Protein 4EHX (pdb70)

Sequence (315 aa):
MLRSSLLPFSYLYEKIINFRNTLYDKGFLKIKKLPVPVISVGNLSVGGSGKTSFVMYLADLLKDKRVCILSSRGYKRKSKGTLIVSEYGNLKVSWEEAGDEPYLMAKLLPHVSVVASEDRYKGGLLALEKLSPEVFILDDGFQHRKLHRDLNILLLKKKDLKDRLLPAGNLREPLKEIRRADALVLTYQEVEPFEFFTGKPTFKMFREFCCLLNSDFEEVPFDILKEREVIAFSGLGDNGQFRKVLKNLGIKVKEFMSFPDHYDYSDFTPEEGEIYLTTPKDLIKLQGYENVFALNFKVKLEREEKLKKLIYRIFY

Radius of gyration: 20.09 Å; Cα contacts (8 Å, |Δi|>4): 619; chains: 1; bounding box: 42×54×62 Å

Secondary structure (DSSP, 8-state):
--GGGGHHHHHHHHHHHHHHHHHHHTT-S--B--SS-EEEEEESBSS--SHHHHHHHHHHHTTTS-EEEEE---S-SS-SEEEEEETTEE-S-HHHH-HHHHHHHHH-TTSEEEEESSHHHHHHHHHHHH--SEEEEET-TT-TTB--SEEEEEEEHHHHT--BTTTSSBSS-GGGGGG-SEEEEE-TTTS------SS-EEEEEEEEEEEE-TTS-EE-GGGGTT--EEEEESSTHHHHHHHHHHHHT--EEEEEE--TT---SS--PPTT--EEE-HHHHTT-TT-TTEEEEEEEEEETTHHHHHHHHHHTT-

Structure (mmCIF, N/CA/C/O backbone):
data_4EHX
#
_entry.id   4EHX
#
_cell.length_a   61.783
_cell.length_b   69.049
_cell.length_c   106.079
_cell.angle_alpha   90.000
_cell.angle_beta   90.000
_cell.angle_gamma   90.000
#
_symmetry.space_group_name_H-M   'P 21 21 21'
#
loop_
_entity.id
_entity.type
_entity.pdbx_description
1 polymer "Tetraacyldisaccharide 4'-kinase"
2 non-polymer '4-(2-HYDROXYETHYL)-1-PIPERAZINE ETHANESULFONIC ACID'
3 non-polymer GLYCEROL
4 non-polymer (4S)-2-METHYL-2,4-PENTANEDIOL
5 water water
#
loop_
_atom_site.group_PDB
_atom_site.id
_atom_site.type_symbol
_atom_site.label_atom_id
_atom_site.label_alt_id
_atom_site.label_comp_id
_atom_site.label_asym_id
_atom_site.label_entity_id
_atom_site.label_seq_id
_atom_site.pdbx_PDB_ins_code
_atom_site.Cartn_x
_atom_site.Cartn_y
_ato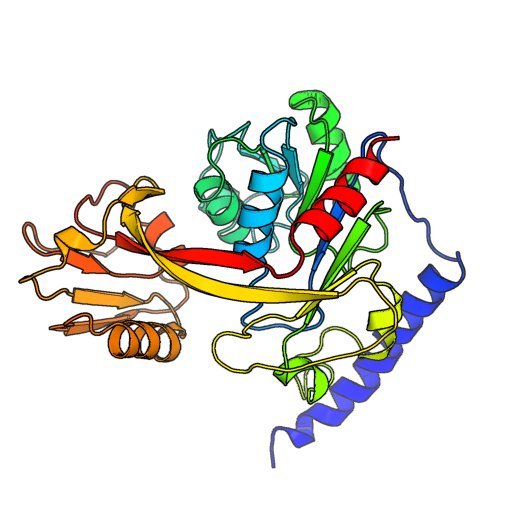m_site.Cartn_z
_atom_site.occupancy
_atom_site.B_iso_or_equiv
_atom_site.auth_seq_id
_atom_site.auth_comp_id
_atom_site.auth_asym_id
_atom_site.auth_atom_id
_atom_site.pdbx_PDB_model_num
ATOM 1 N N . MET A 1 1 ? 5.996 -25.846 -13.644 1.00 108.53 1 MET A N 1
ATOM 2 C CA . MET A 1 1 ? 5.117 -27.007 -13.569 1.00 107.55 1 MET A CA 1
ATOM 3 C C . MET A 1 1 ? 3.654 -26.586 -13.452 1.00 104.31 1 MET A C 1
ATOM 4 O O . MET A 1 1 ? 2.756 -27.428 -13.412 1.00 109.01 1 MET A O 1
ATOM 9 N N . LEU A 1 2 ? 3.424 -25.278 -13.386 1.00 97.62 2 LEU A N 1
ATOM 10 C CA . LEU A 1 2 ? 2.076 -24.727 -13.488 1.00 98.73 2 LEU A CA 1
ATOM 11 C C . LEU A 1 2 ? 2.095 -23.305 -14.041 1.00 96.86 2 LEU A C 1
ATOM 12 O O . LEU A 1 2 ? 1.380 -23.003 -14.991 1.00 96.47 2 LEU A O 1
ATOM 17 N N . ARG A 1 3 ? 2.909 -22.432 -13.450 1.00 92.87 3 ARG A N 1
ATOM 18 C CA . ARG A 1 3 ? 2.968 -21.042 -13.903 1.00 90.45 3 ARG A CA 1
ATOM 19 C C . ARG A 1 3 ? 3.458 -20.943 -15.348 1.00 78.74 3 ARG A C 1
ATOM 20 O O . ARG A 1 3 ? 3.079 -20.027 -16.082 1.00 75.85 3 ARG A O 1
ATOM 28 N N . SER A 1 4 ? 4.302 -21.889 -15.748 1.00 68.52 4 SER A N 1
ATOM 29 C CA . SER A 1 4 ? 4.772 -21.943 -17.123 1.00 60.10 4 SER A CA 1
ATOM 30 C C . SER A 1 4 ? 3.639 -22.394 -18.045 1.00 55.21 4 SER A C 1
ATOM 31 O O . SER A 1 4 ? 3.647 -22.106 -19.248 1.00 43.70 4 SER A O 1
ATOM 34 N N . SER A 1 5 ? 2.651 -23.088 -17.485 1.00 38.20 5 SER A N 1
ATOM 35 C CA . SER A 1 5 ? 1.506 -23.501 -18.301 1.00 55.04 5 SER A CA 1
ATOM 36 C C . SER A 1 5 ? 0.661 -22.287 -18.702 1.00 47.16 5 SER A C 1
ATOM 37 O O . SER A 1 5 ? -0.231 -22.395 -19.541 1.00 51.37 5 SER A O 1
ATOM 40 N N . LEU A 1 6 ? 0.967 -21.131 -18.114 1.00 41.70 6 LEU A N 1
ATOM 41 C CA . LEU A 1 6 ? 0.255 -19.892 -18.426 1.00 47.72 6 LEU A CA 1
ATOM 42 C C . LEU A 1 6 ? 0.907 -19.049 -19.526 1.00 46.84 6 LEU A C 1
ATOM 43 O O . LEU A 1 6 ? 0.282 -18.147 -20.075 1.00 37.30 6 LEU A O 1
ATOM 48 N N . LEU A 1 7 ? 2.163 -19.337 -19.839 1.00 40.47 7 LEU A N 1
ATOM 49 C CA . LEU A 1 7 ? 2.904 -18.541 -20.812 1.00 35.11 7 LEU A CA 1
ATOM 50 C C . LEU A 1 7 ? 2.250 -18.436 -22.205 1.00 31.10 7 LEU A C 1
ATOM 51 O O . LEU A 1 7 ? 2.365 -17.393 -22.856 1.00 34.59 7 LEU A O 1
ATOM 56 N N . PRO A 1 8 ? 1.593 -19.515 -22.679 1.00 37.19 8 PRO A N 1
ATOM 57 C CA . PRO A 1 8 ? 0.923 -19.422 -23.983 1.00 39.01 8 PRO A CA 1
ATOM 58 C C . PRO A 1 8 ? -0.118 -18.316 -24.000 1.00 31.23 8 PRO A C 1
ATOM 59 O O . PRO A 1 8 ? -0.272 -17.620 -25.009 1.00 33.05 8 PRO A O 1
ATOM 63 N N . PHE A 1 9 ? -0.828 -18.156 -22.888 1.00 34.71 9 PHE A N 1
ATOM 64 C CA . PHE A 1 9 ? -1.818 -17.102 -22.776 1.00 34.45 9 PHE A CA 1
ATOM 65 C C . PHE A 1 9 ? -1.141 -15.736 -22.766 1.00 36.37 9 PHE A C 1
ATOM 66 O O . PHE A 1 9 ? -1.654 -14.794 -23.348 1.00 34.84 9 PHE A O 1
ATOM 74 N N . SER A 1 10 ? 0.020 -15.645 -22.118 1.00 33.61 10 SER A N 1
ATOM 75 C CA . SER A 1 10 ? 0.790 -14.401 -22.101 1.00 30.50 10 SER A CA 1
ATOM 76 C C . SER A 1 10 ? 1.230 -13.958 -23.494 1.00 25.43 10 SER A C 1
ATOM 77 O O . SER A 1 10 ? 1.142 -12.784 -23.825 1.00 27.34 10 SER A O 1
ATOM 80 N N . TYR A 1 11 ? 1.738 -14.889 -24.297 1.00 32.05 11 TYR A N 1
ATOM 81 C CA . TYR A 1 11 ? 2.167 -14.537 -25.652 1.00 30.12 11 TYR A CA 1
ATOM 82 C C . TYR A 1 11 ? 0.972 -14.083 -26.481 1.00 31.19 11 TYR A C 1
ATOM 83 O O . TYR A 1 11 ? 1.063 -13.126 -27.250 1.00 29.29 11 TYR A O 1
ATOM 92 N N . LEU A 1 12 ? -0.155 -14.769 -26.329 1.00 34.62 12 LEU A N 1
ATOM 93 C CA . LEU A 1 12 ? -1.359 -14.377 -27.059 1.00 34.49 12 LEU A CA 1
ATOM 94 C C . LEU A 1 12 ? -1.808 -12.982 -26.626 1.00 36.65 12 LEU A C 1
ATOM 95 O O . LEU A 1 12 ? -2.038 -12.102 -27.458 1.00 35.18 12 LEU A O 1
ATOM 100 N N . TYR A 1 13 ? -1.919 -12.796 -25.313 1.00 28.84 13 TYR A N 1
ATOM 101 C CA . TYR A 1 13 ? -2.304 -11.524 -24.727 1.00 28.78 13 TYR A CA 1
ATOM 102 C C . TYR A 1 13 ? -1.398 -10.387 -25.198 1.00 28.95 13 TYR A C 1
ATOM 103 O O . TYR A 1 13 ? -1.866 -9.267 -25.434 1.00 29.08 13 TYR A O 1
ATOM 112 N N . GLU A 1 14 ? -0.105 -10.663 -25.345 1.00 30.41 14 GLU A N 1
ATOM 113 C CA . GLU A 1 14 ? 0.803 -9.611 -25.787 1.00 28.83 14 GLU A CA 1
ATOM 114 C C . GLU A 1 14 ? 0.450 -9.136 -27.199 1.00 32.86 14 GLU A C 1
ATOM 115 O O . GLU A 1 14 ? 0.455 -7.940 -27.474 1.00 29.22 14 GLU A O 1
ATOM 121 N N . LYS A 1 15 ? 0.121 -10.074 -28.083 1.00 30.48 15 LYS A N 1
ATOM 122 C CA . LYS A 1 15 ? -0.284 -9.712 -29.441 1.00 28.81 15 LYS A CA 1
ATOM 123 C C . LYS A 1 15 ? -1.485 -8.780 -29.429 1.00 28.48 15 LYS A C 1
ATOM 124 O O . LYS A 1 15 ? -1.510 -7.786 -30.156 1.00 28.86 15 LYS A O 1
ATOM 130 N N . ILE A 1 16 ? -2.485 -9.122 -28.618 1.00 26.58 16 ILE A N 1
ATOM 131 C CA . ILE A 1 16 ? -3.714 -8.327 -28.520 1.00 27.13 16 ILE A CA 1
ATOM 132 C C . ILE A 1 16 ? -3.446 -6.911 -27.996 1.00 26.40 16 ILE A C 1
ATOM 133 O O . ILE A 1 16 ? -3.907 -5.921 -28.576 1.00 26.91 16 ILE A O 1
ATOM 138 N N . ILE A 1 17 ? -2.699 -6.824 -26.898 1.00 24.69 17 ILE A N 1
ATOM 139 C CA . ILE A 1 17 ? -2.349 -5.537 -26.295 1.00 25.79 17 ILE A CA 1
ATOM 140 C C . ILE A 1 17 ? -1.506 -4.676 -27.232 1.00 26.83 17 ILE A C 1
ATOM 141 O O . ILE A 1 17 ? -1.778 -3.481 -27.398 1.00 24.56 17 ILE A O 1
ATOM 146 N N . ASN A 1 18 ? -0.483 -5.283 -27.832 1.00 23.96 18 ASN A N 1
ATOM 147 C CA . ASN A 1 18 ? 0.380 -4.575 -28.783 1.00 25.45 18 ASN A CA 1
ATOM 148 C C . ASN A 1 18 ? -0.398 -4.057 -29.985 1.00 26.67 18 ASN A C 1
ATOM 149 O O . ASN A 1 18 ? -0.131 -2.967 -30.480 1.00 25.49 18 ASN A O 1
ATOM 154 N N . PHE A 1 19 ? -1.348 -4.846 -30.470 1.00 24.24 19 PHE A N 1
ATOM 155 C CA . PHE A 1 19 ? -2.153 -4.408 -31.611 1.00 25.56 19 PHE A CA 1
ATOM 156 C C . PHE A 1 19 ? -2.995 -3.190 -31.243 1.00 21.36 19 PHE A C 1
ATOM 157 O O . PHE A 1 19 ? -3.035 -2.204 -31.986 1.00 22.54 19 PHE A O 1
ATOM 165 N N . ARG A 1 20 ? -3.644 -3.239 -30.085 1.00 19.54 20 ARG A N 1
ATOM 166 C CA . ARG A 1 20 ? -4.462 -2.106 -29.649 1.00 22.71 20 ARG A CA 1
ATOM 167 C C . ARG A 1 20 ? -3.587 -0.874 -29.459 1.00 24.09 20 ARG A C 1
ATOM 168 O O . ARG A 1 20 ? -3.944 0.240 -29.867 1.00 21.47 20 ARG A O 1
ATOM 176 N N . ASN A 1 21 ? -2.425 -1.059 -28.841 1.00 21.43 21 ASN A N 1
ATOM 177 C CA . ASN A 1 21 ? -1.578 0.105 -28.602 1.00 21.92 21 ASN A CA 1
ATOM 178 C C . ASN A 1 21 ? -1.007 0.691 -29.895 1.00 22.91 21 ASN A C 1
ATOM 179 O O . ASN A 1 21 ? -0.838 1.899 -30.006 1.00 23.40 21 ASN A O 1
ATOM 184 N N . THR A 1 22 ? -0.728 -0.168 -30.870 1.00 23.02 22 THR A N 1
ATOM 185 C CA . THR A 1 22 ? -0.289 0.319 -32.182 1.00 23.20 22 THR A CA 1
ATOM 186 C C . THR A 1 22 ? -1.360 1.199 -32.820 1.00 23.54 22 THR A C 1
ATOM 187 O O . THR A 1 22 ? -1.058 2.252 -33.407 1.00 24.64 22 THR A O 1
ATOM 191 N N . LEU A 1 23 ? -2.618 0.791 -32.693 1.00 24.28 23 LEU A N 1
ATOM 192 C CA . LEU A 1 23 ? -3.705 1.595 -33.254 1.00 22.15 23 LEU A CA 1
ATOM 193 C C . LEU A 1 23 ? -3.749 2.997 -32.645 1.00 24.67 23 LEU A C 1
ATOM 194 O O . LEU A 1 23 ? -3.871 3.991 -33.372 1.00 23.44 23 LEU A O 1
ATOM 199 N N . TYR A 1 24 ? -3.633 3.092 -31.322 1.00 23.63 24 TYR A N 1
ATOM 200 C CA . TYR A 1 24 ? -3.598 4.410 -30.692 1.00 22.96 24 TYR A CA 1
ATOM 201 C C . TYR A 1 24 ? -2.331 5.177 -31.058 1.00 20.71 24 TYR A C 1
ATOM 202 O O . TYR A 1 24 ? -2.399 6.368 -31.336 1.00 28.05 24 TYR A O 1
ATOM 211 N N . ASP A 1 25 ? -1.188 4.488 -31.037 1.00 25.17 25 ASP A N 1
ATOM 212 C CA . ASP A 1 25 ? 0.104 5.097 -31.366 1.00 31.19 25 ASP A CA 1
ATOM 213 C C . ASP A 1 25 ? 0.049 5.816 -32.715 1.00 31.97 25 ASP A C 1
ATOM 214 O O . ASP A 1 25 ? 0.590 6.907 -32.869 1.00 33.17 25 ASP A O 1
ATOM 219 N N . LYS A 1 26 ? -0.611 5.191 -33.683 1.00 29.65 26 LYS A N 1
ATOM 220 C CA . LYS A 1 26 ? -0.584 5.651 -35.066 1.00 28.58 26 LYS A CA 1
ATOM 221 C C . LYS A 1 26 ? -1.830 6.410 -35.507 1.00 35.99 26 LYS A C 1
ATOM 222 O O . LYS A 1 26 ? -1.998 6.689 -36.695 1.00 36.92 26 LYS A O 1
ATOM 228 N N . GLY A 1 27 ? -2.711 6.728 -34.564 1.00 29.43 27 GLY A N 1
ATOM 229 C CA . GLY A 1 27 ? -3.836 7.591 -34.865 1.00 30.11 27 GLY A CA 1
ATOM 230 C C . GLY A 1 27 ? -5.019 6.897 -35.509 1.00 28.61 27 GLY A C 1
ATOM 231 O O . GLY A 1 27 ? -5.872 7.545 -36.113 1.00 31.72 27 GLY A O 1
ATOM 232 N N . PHE A 1 28 ? -5.092 5.580 -35.364 1.00 23.78 28 PHE A N 1
ATOM 233 C CA . PHE A 1 28 ? -6.186 4.816 -35.966 1.00 24.73 28 PHE A CA 1
ATOM 234 C C . PHE A 1 28 ? -7.449 4.786 -35.109 1.00 30.16 28 PHE A C 1
ATOM 235 O O . PHE A 1 28 ? -8.531 4.429 -35.589 1.00 26.65 28 PHE A O 1
ATOM 243 N N . LEU A 1 29 ? -7.303 5.160 -33.841 1.00 23.30 29 LEU A N 1
ATOM 244 C CA . LEU A 1 29 ? -8.437 5.240 -32.927 1.00 24.75 29 LEU A CA 1
ATOM 245 C C . LEU A 1 29 ? -8.514 6.628 -32.315 1.00 29.90 29 LEU A C 1
ATOM 246 O O . LEU A 1 29 ? -7.495 7.261 -32.049 1.00 27.53 29 LEU A O 1
ATOM 251 N N . LYS A 1 30 ? -9.733 7.090 -32.081 1.00 26.93 30 LYS A N 1
ATOM 252 C CA . LYS A 1 30 ? -9.955 8.449 -31.631 1.00 25.06 30 LYS A CA 1
ATOM 253 C C . LYS A 1 30 ? -9.555 8.631 -30.168 1.00 21.84 30 LYS A C 1
ATOM 254 O O . LYS A 1 30 ? -9.862 7.789 -29.314 1.00 24.01 30 LYS A O 1
ATOM 260 N N . ILE A 1 31 ? -8.817 9.709 -29.921 1.00 24.72 31 ILE A N 1
ATOM 261 C CA . ILE A 1 31 ? -8.505 10.151 -28.572 1.00 23.43 31 ILE A CA 1
ATOM 262 C C . ILE A 1 31 ? -9.334 11.406 -28.299 1.00 24.78 31 ILE A C 1
ATOM 263 O O . ILE A 1 31 ? -9.159 12.429 -28.963 1.00 28.82 31 ILE A O 1
ATOM 268 N N . LYS A 1 32 ? -10.256 11.307 -27.346 1.00 23.08 32 LYS A N 1
ATOM 269 C CA . LYS A 1 32 ? -11.182 12.409 -27.049 1.00 25.69 32 LYS A CA 1
ATOM 270 C C . LYS A 1 32 ? -10.571 13.412 -26.081 1.00 25.06 32 LYS A C 1
ATOM 271 O O . LYS A 1 32 ? -9.732 13.058 -25.273 1.00 22.04 32 LYS A O 1
ATOM 277 N N . LYS A 1 33 ? -11.013 14.663 -26.146 1.00 23.27 33 LYS A N 1
ATOM 278 C CA . LYS A 1 33 ? -10.381 15.716 -25.363 1.00 27.81 33 LYS A CA 1
ATOM 279 C C . LYS A 1 33 ? -11.391 16.485 -24.536 1.00 26.35 33 LYS A C 1
ATOM 280 O O . LYS A 1 33 ? -12.263 17.151 -25.086 1.00 25.62 33 LYS A O 1
ATOM 286 N N . LEU A 1 34 ? -11.289 16.390 -23.215 1.00 23.55 34 LEU A N 1
ATOM 287 C CA . LEU A 1 34 ? -12.104 17.239 -22.336 1.00 21.43 34 LEU A CA 1
ATOM 288 C C . LEU A 1 34 ? -11.567 18.673 -22.321 1.00 23.82 34 LEU A C 1
ATOM 289 O O . LEU A 1 34 ? -10.370 18.893 -22.530 1.00 25.66 34 LEU A O 1
ATOM 294 N N . PRO A 1 35 ? -12.461 19.658 -22.095 1.00 26.94 35 PRO A N 1
ATOM 295 C CA . PRO A 1 35 ? -12.093 21.080 -22.151 1.00 30.22 35 PRO A CA 1
ATOM 296 C C 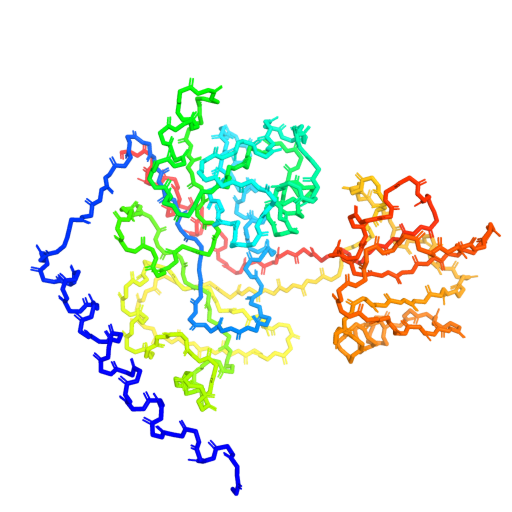. PRO A 1 35 ? -11.446 21.615 -20.876 1.00 37.04 35 PRO A C 1
ATOM 297 O O . PRO A 1 35 ? -11.246 22.823 -20.787 1.00 34.73 35 PRO A O 1
ATOM 301 N N . VAL A 1 36 ? -11.140 20.760 -19.902 1.00 22.21 36 VAL A N 1
ATOM 302 C CA . VAL A 1 36 ? -10.306 21.188 -18.781 1.00 21.03 36 VAL A CA 1
ATOM 303 C C . VAL A 1 36 ? -9.138 20.211 -18.676 1.00 24.76 36 VAL A C 1
ATOM 304 O O . VAL A 1 36 ? -9.182 19.153 -19.275 1.00 22.92 36 VAL A O 1
ATOM 308 N N . PRO A 1 37 ? -8.102 20.562 -17.906 1.00 21.91 37 PRO A N 1
ATOM 309 C CA . PRO A 1 37 ? -6.941 19.678 -17.742 1.00 20.58 37 PRO A CA 1
ATOM 310 C C . PRO A 1 37 ? -7.273 18.312 -17.118 1.00 16.51 37 PRO A C 1
ATOM 311 O O . PRO A 1 37 ? -8.161 18.187 -16.255 1.00 19.03 37 PRO A O 1
ATOM 315 N N . VAL A 1 38 ? -6.577 17.293 -17.625 1.00 19.43 38 VAL A N 1
ATOM 316 C CA . VAL A 1 38 ? -6.725 15.920 -17.187 1.00 19.57 38 VAL A CA 1
ATOM 317 C C . VAL A 1 38 ? -5.347 15.372 -16.830 1.00 20.32 38 VAL A C 1
ATOM 318 O O . VAL A 1 38 ? -4.414 15.387 -17.644 1.00 21.61 38 VAL A O 1
ATOM 322 N N . ILE A 1 39 ? -5.222 14.907 -15.596 1.00 15.65 39 ILE A N 1
ATOM 323 C CA . ILE A 1 39 ? -4.012 14.254 -15.146 1.00 18.77 39 ILE A CA 1
ATOM 324 C C . ILE A 1 39 ? -4.369 12.793 -14.937 1.00 20.79 39 ILE A C 1
ATOM 325 O O . ILE A 1 39 ? -5.345 12.493 -14.272 1.00 22.73 39 ILE A O 1
ATOM 330 N N . SER A 1 40 ? -3.589 11.877 -15.499 1.00 16.86 40 SER A N 1
ATOM 331 C CA . SER A 1 40 ? -3.856 10.469 -15.271 1.00 14.15 40 SER A CA 1
ATOM 332 C C . SER A 1 40 ? -2.855 9.906 -14.277 1.00 19.57 40 SER A C 1
ATOM 333 O O . SER A 1 40 ? -1.667 10.210 -14.337 1.00 19.73 40 SER A O 1
ATOM 336 N N . VAL A 1 41 ? -3.354 9.092 -13.353 1.00 21.44 41 VAL A N 1
ATOM 337 C CA . VAL A 1 41 ? -2.510 8.302 -12.475 1.00 18.02 41 VAL A CA 1
ATOM 338 C C . VAL A 1 41 ? -2.742 6.852 -12.832 1.00 22.51 41 VAL A C 1
ATOM 339 O O . VAL A 1 41 ? -3.888 6.390 -12.929 1.00 20.47 41 VAL A O 1
ATOM 343 N N . GLY A 1 42 ? -1.662 6.113 -13.053 1.00 18.69 42 GLY A N 1
ATOM 344 C CA . GLY A 1 42 ? -1.823 4.733 -13.435 1.00 20.43 42 GLY A CA 1
ATOM 345 C C . GLY A 1 42 ? -0.598 3.886 -13.165 1.00 24.58 42 GLY A C 1
ATOM 346 O O . GLY A 1 42 ? 0.431 4.362 -12.670 1.00 20.59 42 GLY A O 1
ATOM 347 N N . ASN A 1 43 ? -0.713 2.614 -13.490 1.00 22.85 43 ASN A N 1
ATOM 348 C CA . ASN A 1 43 ? 0.438 1.731 -13.397 1.00 27.11 43 ASN A CA 1
ATOM 349 C C . ASN A 1 43 ? 0.339 0.599 -14.417 1.00 28.29 43 ASN A C 1
ATOM 350 O O . ASN A 1 43 ? -0.617 0.530 -15.209 1.00 24.09 43 ASN A O 1
ATOM 355 N N . LEU A 1 44 ? 1.340 -0.265 -14.424 1.00 28.73 44 LEU A N 1
ATOM 356 C CA . LEU A 1 44 ? 1.433 -1.288 -15.455 1.00 33.01 44 LEU A CA 1
ATOM 357 C C . LEU A 1 44 ? 0.936 -2.636 -14.966 1.00 32.19 44 LEU A C 1
ATOM 358 O O . LEU A 1 44 ? 0.662 -3.518 -15.765 1.00 36.94 44 LEU A O 1
ATOM 363 N N . SER A 1 45 ? 0.828 -2.809 -13.652 1.00 29.84 45 SER A N 1
ATOM 364 C CA . SER A 1 45 ? 0.576 -4.139 -13.113 1.00 30.27 45 SER A CA 1
ATOM 365 C C . SER A 1 45 ? -0.658 -4.229 -12.230 1.00 43.53 45 SER A C 1
ATOM 366 O O . SER A 1 45 ? -1.122 -3.234 -11.667 1.00 42.83 45 SER A O 1
ATOM 369 N N . VAL A 1 46 ? -1.187 -5.440 -12.119 1.00 45.43 46 VAL A N 1
ATOM 370 C CA . VAL A 1 46 ? -2.145 -5.745 -11.071 1.00 52.40 46 VAL A CA 1
ATOM 371 C C . VAL A 1 46 ? -1.359 -5.941 -9.772 1.00 49.48 46 VAL A C 1
ATOM 372 O O . VAL A 1 46 ? -0.167 -6.249 -9.807 1.00 45.20 46 VAL A O 1
ATOM 376 N N . GLY A 1 47 ? -2.013 -5.745 -8.630 1.00 49.62 47 GLY A N 1
ATOM 377 C CA . GLY A 1 47 ? -1.350 -5.882 -7.343 1.00 52.46 47 GLY A CA 1
ATOM 378 C C . GLY A 1 47 ? -1.128 -4.536 -6.676 1.00 56.30 47 GLY A C 1
ATOM 379 O O . GLY A 1 47 ? -1.421 -3.499 -7.269 1.00 53.91 47 GLY A O 1
ATOM 380 N N . GLY A 1 48 ? -0.613 -4.550 -5.446 1.00 53.71 48 GLY A N 1
ATOM 381 C CA . GLY A 1 48 ? -0.384 -3.326 -4.691 1.00 46.87 48 GLY A CA 1
ATOM 382 C C . GLY A 1 48 ? 0.393 -2.316 -5.514 1.00 49.33 48 GLY A C 1
ATOM 383 O O . GLY A 1 48 ? 1.420 -2.656 -6.100 1.00 41.50 48 GLY A O 1
ATOM 384 N N . SER A 1 49 ? -0.089 -1.074 -5.548 1.00 45.14 49 SER A N 1
ATOM 385 C CA . SER A 1 49 ? 0.389 -0.079 -6.507 1.00 43.86 49 SER A CA 1
ATOM 386 C C . SER A 1 49 ? 0.854 1.235 -5.893 1.00 46.19 49 SER A C 1
ATOM 387 O O . SER A 1 49 ? 1.736 1.906 -6.435 1.00 49.45 49 SER A O 1
ATOM 390 N N . GLY A 1 50 ? 0.249 1.618 -4.776 1.00 39.49 50 GLY A N 1
ATOM 391 C CA . GLY A 1 50 ? 0.485 2.938 -4.217 1.00 34.70 50 GLY A CA 1
ATOM 392 C C . GLY A 1 50 ? -0.325 3.963 -4.980 1.00 33.09 50 GLY A C 1
ATOM 393 O O . GLY A 1 50 ? -0.261 5.162 -4.703 1.00 25.13 50 GLY A O 1
ATOM 394 N N . LYS A 1 51 ? -1.112 3.496 -5.945 1.00 24.43 51 LYS A N 1
ATOM 395 C CA . LYS A 1 51 ? -1.897 4.417 -6.758 1.00 28.63 51 LYS A CA 1
ATOM 396 C C . LYS A 1 51 ? -2.897 5.209 -5.914 1.00 19.64 51 LYS A C 1
ATOM 397 O O . LYS A 1 51 ? -3.071 6.406 -6.116 1.00 22.01 51 LYS A O 1
ATOM 403 N N . THR A 1 52 ? -3.566 4.534 -4.986 1.00 20.21 52 THR A N 1
ATOM 404 C CA . THR A 1 52 ? -4.544 5.206 -4.129 1.00 26.10 52 THR A CA 1
ATOM 405 C C . THR A 1 52 ? -3.864 6.304 -3.310 1.00 28.64 52 THR A C 1
ATOM 406 O O . THR A 1 52 ? -4.331 7.449 -3.283 1.00 23.26 52 THR A O 1
ATOM 410 N N . SER A 1 53 ? -2.760 5.962 -2.649 1.00 21.49 53 SER A N 1
ATOM 411 C CA . SER A 1 53 ? -2.000 6.966 -1.898 1.00 23.90 53 SER A CA 1
ATOM 412 C C . SER A 1 53 ? -1.560 8.129 -2.775 1.00 19.45 53 SER A C 1
ATOM 413 O O . SER A 1 53 ? -1.608 9.295 -2.358 1.00 19.73 53 SER A O 1
ATOM 416 N N . PHE A 1 54 ? -1.111 7.834 -3.991 1.00 18.61 54 PHE A N 1
ATOM 417 C CA . PHE A 1 54 ? -0.648 8.903 -4.849 1.00 17.58 54 PHE A CA 1
ATOM 418 C C . PHE A 1 54 ? -1.790 9.812 -5.287 1.00 19.26 54 PHE A C 1
ATOM 419 O O . PHE A 1 54 ? -1.618 11.024 -5.388 1.00 21.78 54 PHE A O 1
ATOM 427 N N . VAL A 1 55 ? -2.956 9.236 -5.571 1.00 25.04 55 VAL A N 1
ATOM 428 C CA . VAL A 1 55 ? -4.109 10.066 -5.928 1.00 21.02 55 VAL A CA 1
ATOM 429 C C . VAL A 1 55 ? -4.438 11.053 -4.803 1.00 21.80 55 VAL A C 1
ATOM 430 O O . VAL A 1 55 ? -4.667 12.241 -5.052 1.00 22.21 55 VAL A O 1
ATOM 434 N N . MET A 1 56 ? -4.450 10.569 -3.563 1.00 18.50 56 MET A N 1
ATOM 435 C CA . MET A 1 56 ? -4.715 11.440 -2.409 1.00 19.28 56 MET A CA 1
ATOM 436 C C . MET A 1 56 ? -3.680 12.554 -2.336 1.00 24.52 56 MET A C 1
ATOM 437 O O . MET A 1 56 ? -4.001 13.720 -2.107 1.00 23.06 56 MET A O 1
ATOM 442 N N . TYR A 1 57 ? -2.423 12.171 -2.513 1.00 20.57 57 TYR A N 1
ATOM 443 C CA . TYR A 1 57 ? -1.310 13.107 -2.485 1.00 21.03 57 TYR A CA 1
ATOM 444 C C . TYR A 1 57 ? -1.444 14.176 -3.572 1.00 21.51 57 TYR A C 1
ATOM 445 O O . TYR A 1 57 ? -1.283 15.374 -3.319 1.00 19.96 57 TYR A O 1
ATOM 454 N N . LEU A 1 58 ? -1.752 13.732 -4.785 1.00 18.23 58 LEU A N 1
ATOM 455 C CA . LEU A 1 58 ? -1.930 14.632 -5.918 1.00 18.28 58 LEU A CA 1
ATOM 456 C C . LEU A 1 58 ? -3.121 15.569 -5.715 1.00 18.33 58 LEU A C 1
ATOM 457 O O . LEU A 1 58 ? -3.041 16.767 -5.996 1.00 18.28 58 LEU A O 1
ATOM 462 N N . ALA A 1 59 ? -4.229 15.035 -5.211 1.00 19.58 59 ALA A N 1
ATOM 463 C CA . ALA A 1 59 ? -5.401 15.876 -4.992 1.00 26.16 59 ALA A CA 1
ATOM 464 C C . ALA A 1 59 ? -5.067 16.977 -3.984 1.00 28.26 59 ALA A C 1
ATOM 465 O O . ALA A 1 59 ? -5.522 18.119 -4.119 1.00 25.76 59 ALA A O 1
ATOM 467 N N . ASP A 1 60 ? -4.242 16.645 -2.993 1.00 24.98 60 ASP A N 1
ATOM 468 C CA . ASP A 1 60 ? -3.794 17.633 -2.019 1.00 25.82 60 ASP A CA 1
ATOM 469 C C . ASP A 1 60 ? -2.915 18.726 -2.640 1.00 29.35 60 ASP A C 1
ATOM 470 O O . ASP A 1 60 ? -2.982 19.889 -2.238 1.00 26.65 60 ASP A O 1
ATOM 475 N N . LEU A 1 61 ? -2.096 18.362 -3.620 1.00 23.40 61 LEU A N 1
ATOM 476 C CA . LEU A 1 61 ? -1.286 19.363 -4.309 1.00 21.87 61 LEU A CA 1
ATOM 477 C C . LEU A 1 61 ? -2.206 20.358 -5.017 1.00 28.23 61 LEU A C 1
ATOM 478 O O . LEU A 1 61 ? -1.873 21.538 -5.161 1.00 29.93 61 LEU A O 1
ATOM 483 N N . LEU A 1 62 ? -3.369 19.873 -5.438 1.00 23.51 62 LEU A N 1
ATOM 484 C CA . LEU A 1 62 ? -4.361 20.683 -6.158 1.00 21.18 62 LEU A CA 1
ATOM 485 C C . LEU A 1 62 ? -5.484 21.205 -5.263 1.00 24.37 62 LEU A C 1
ATOM 486 O O . LEU A 1 62 ? -6.603 21.437 -5.729 1.00 24.28 62 LEU A O 1
ATOM 491 N N . LYS A 1 63 ? -5.194 21.398 -3.980 1.00 26.19 63 LYS A N 1
ATOM 492 C CA . LYS A 1 63 ? -6.234 21.801 -3.029 1.00 26.97 63 LYS A CA 1
ATOM 493 C C . LYS A 1 63 ? -6.862 23.164 -3.342 1.00 32.53 63 LYS A C 1
ATOM 494 O O . LYS A 1 63 ? -7.944 23.493 -2.851 1.00 30.34 63 LYS A O 1
ATOM 500 N N . ASP A 1 64 ? -6.181 23.953 -4.158 1.00 31.40 64 ASP A N 1
ATOM 501 C CA . ASP A 1 64 ? -6.684 25.267 -4.540 1.00 35.74 64 ASP A CA 1
ATOM 502 C C . ASP A 1 64 ? -7.613 25.206 -5.760 1.00 34.03 64 ASP A C 1
ATOM 503 O O . ASP A 1 64 ? -8.145 26.228 -6.183 1.00 34.11 64 ASP A O 1
ATOM 508 N N . LYS A 1 65 ? -7.798 24.011 -6.322 1.00 24.96 65 LYS A N 1
ATOM 509 C CA . LYS A 1 65 ? -8.638 23.824 -7.506 1.00 27.04 65 LYS A CA 1
ATOM 510 C C . LYS A 1 65 ? -9.857 22.958 -7.189 1.00 25.44 65 LYS A C 1
ATOM 511 O O . LYS A 1 65 ? -9.845 22.171 -6.235 1.00 24.51 65 LYS A O 1
ATOM 517 N N . ARG A 1 66 ? -10.896 23.088 -8.008 1.00 24.92 66 ARG A N 1
ATOM 518 C CA . ARG A 1 66 ? -12.049 22.204 -7.922 1.00 22.92 66 ARG A CA 1
ATOM 519 C C . ARG A 1 66 ? -11.697 20.905 -8.640 1.00 25.03 66 ARG A C 1
ATOM 520 O O . ARG A 1 66 ? -11.597 20.881 -9.866 1.00 20.83 66 ARG A O 1
ATOM 528 N N . VAL A 1 67 ? -11.495 19.834 -7.871 1.00 19.82 67 VAL A N 1
ATOM 529 C CA . VAL A 1 67 ? -10.978 18.567 -8.414 1.00 19.98 67 VAL A CA 1
ATOM 530 C C . VAL A 1 67 ? -12.073 17.512 -8.518 1.00 21.13 67 VAL A C 1
ATOM 531 O O . VAL A 1 67 ? -12.921 17.376 -7.624 1.00 20.25 67 VAL A O 1
ATOM 535 N N . CYS A 1 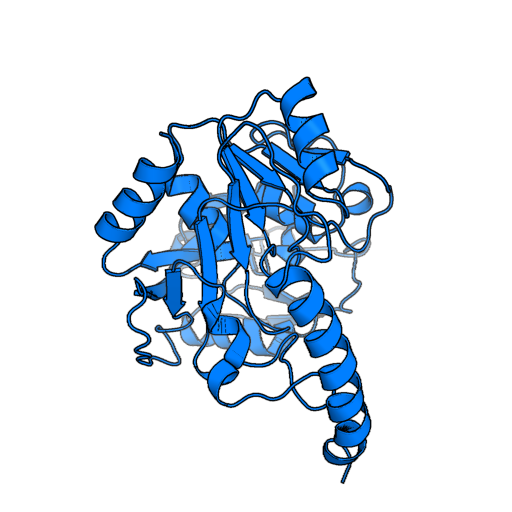68 ? -12.054 16.750 -9.603 1.00 19.89 68 CYS A N 1
ATOM 536 C CA . CYS A 1 68 ? -12.946 15.611 -9.727 1.00 18.40 68 CYS A CA 1
ATOM 537 C C . CYS A 1 68 ? -12.148 14.396 -10.142 1.00 18.95 68 CYS A C 1
ATOM 538 O O . CYS A 1 68 ? -11.399 14.444 -11.117 1.00 19.55 68 CYS A O 1
ATOM 541 N N . ILE A 1 69 ? -12.323 13.299 -9.413 1.00 18.92 69 ILE A N 1
ATOM 542 C CA . ILE A 1 69 ? -11.711 12.027 -9.795 1.00 18.80 69 ILE A CA 1
ATOM 543 C C . ILE A 1 69 ? -12.627 11.302 -10.776 1.00 18.31 69 ILE A C 1
ATOM 544 O O . ILE A 1 69 ? -13.825 11.222 -10.548 1.00 19.71 69 ILE A O 1
ATOM 549 N N . LEU A 1 70 ? -12.064 10.780 -11.865 1.00 18.58 70 LEU A N 1
ATOM 550 C CA . LEU A 1 70 ? -12.824 9.939 -12.778 1.00 16.93 70 LEU A CA 1
ATOM 551 C C . LEU A 1 70 ? -12.339 8.527 -12.558 1.00 20.43 70 LEU A C 1
ATOM 552 O O . LEU A 1 70 ? -11.202 8.189 -12.918 1.00 19.19 70 LEU A O 1
ATOM 557 N N . SER A 1 71 ? -13.198 7.725 -11.938 1.00 19.41 71 SER A N 1
ATOM 558 C CA A SER A 1 71 ? -12.880 6.348 -11.585 0.50 23.35 71 SER A CA 1
ATOM 559 C CA B SER A 1 71 ? -12.877 6.330 -11.612 0.50 23.12 71 SER A CA 1
ATOM 560 C C . SER A 1 71 ? -13.662 5.372 -12.478 1.00 25.47 71 SER A C 1
ATOM 561 O O . SER A 1 71 ? -14.749 5.697 -12.954 1.00 26.09 71 SER A O 1
ATOM 566 N N . ARG A 1 72 ? -13.114 4.176 -12.684 1.00 27.51 72 ARG A N 1
ATOM 567 C CA . ARG A 1 72 ? -13.765 3.160 -13.516 1.00 24.85 72 ARG A CA 1
ATOM 568 C C . ARG A 1 72 ? -15.029 2.621 -12.899 1.00 31.68 72 ARG A C 1
ATOM 569 O O . ARG A 1 72 ? -16.051 2.496 -13.579 1.00 33.02 72 ARG A O 1
ATOM 577 N N . GLY A 1 73 ? -14.954 2.274 -11.617 1.00 29.16 73 GLY A N 1
ATOM 578 C CA . GLY A 1 73 ? -16.052 1.586 -10.963 1.00 34.27 73 GLY A CA 1
ATOM 579 C C . GLY A 1 73 ? -16.371 0.279 -11.664 1.00 55.25 73 GLY A C 1
ATOM 580 O O . GLY A 1 73 ? -17.492 0.074 -12.125 1.00 66.77 73 GLY A O 1
ATOM 581 N N . TYR A 1 74 ? -15.384 -0.608 -11.742 1.00 63.58 74 TYR A N 1
ATOM 582 C CA . TYR A 1 74 ? -15.522 -1.860 -12.486 1.00 89.83 74 TYR A CA 1
ATOM 583 C C . TYR A 1 74 ? -16.798 -2.631 -12.129 1.00 100.03 74 TYR A C 1
ATOM 584 O O . TYR A 1 74 ? -17.648 -2.877 -12.990 1.00 99.66 74 TYR A O 1
ATOM 593 N N . LYS A 1 75 ? -16.929 -3.003 -10.859 1.00 103.12 75 LYS A N 1
ATOM 594 C CA . LYS A 1 75 ? -18.092 -3.755 -10.394 1.00 105.46 75 LYS A CA 1
ATOM 595 C C . LYS A 1 75 ? -19.012 -2.905 -9.526 1.00 106.44 75 LYS A C 1
ATOM 596 O O . LYS A 1 75 ? -18.693 -2.609 -8.373 1.00 102.59 75 LYS A O 1
ATOM 602 N N . ARG A 1 76 ? -20.156 -2.519 -10.088 1.00 111.40 76 ARG A N 1
ATOM 603 C CA . ARG A 1 76 ? -21.116 -1.674 -9.379 1.00 115.69 76 ARG A CA 1
ATOM 604 C C . ARG A 1 76 ? -22.537 -2.240 -9.417 1.00 131.13 76 ARG A C 1
ATOM 605 O O . ARG A 1 76 ? -22.844 -3.123 -10.220 1.00 133.89 76 ARG A O 1
ATOM 613 N N . LYS A 1 77 ? -23.395 -1.722 -8.539 1.00 141.28 77 LYS A N 1
ATOM 614 C CA . LYS A 1 77 ? -24.815 -2.075 -8.521 1.00 152.35 77 LYS A CA 1
ATOM 615 C C . LYS A 1 77 ? -25.588 -1.167 -9.475 1.00 162.09 77 LYS A C 1
ATOM 616 O O . LYS A 1 77 ? -26.799 -1.310 -9.653 1.00 166.90 77 LYS A O 1
ATOM 622 N N . SER A 1 78 ? -24.872 -0.223 -10.078 1.00 163.13 78 SER A N 1
ATOM 623 C CA . SER A 1 78 ? -25.444 0.667 -11.079 1.00 163.05 78 SER A CA 1
ATOM 624 C C . SER A 1 78 ? -24.419 0.893 -12.183 1.00 156.40 78 SER A C 1
ATOM 625 O O . SER A 1 78 ? -23.213 0.842 -11.937 1.00 159.00 78 SER A O 1
ATOM 628 N N . LYS A 1 79 ? -24.903 1.142 -13.395 1.00 144.07 79 LYS A N 1
ATOM 629 C CA . LYS A 1 79 ? -24.029 1.283 -14.553 1.00 128.57 79 LYS A CA 1
ATOM 630 C C . LYS A 1 79 ? -24.242 2.625 -15.248 1.00 114.38 79 LYS A C 1
ATOM 631 O O . LYS A 1 79 ? -25.135 3.389 -14.878 1.00 118.14 79 LYS A O 1
ATOM 637 N N . GLY A 1 80 ? -23.429 2.899 -16.264 1.00 94.77 80 GLY A N 1
ATOM 638 C CA . GLY A 1 80 ? -23.464 4.181 -16.940 1.00 78.80 80 GLY A CA 1
ATOM 639 C C . GLY A 1 80 ? -22.501 5.130 -16.258 1.00 57.02 80 GLY A C 1
ATOM 640 O O . GLY A 1 80 ? -21.378 4.753 -15.926 1.00 54.68 80 GLY A O 1
ATOM 641 N N . THR A 1 81 ? -22.937 6.362 -16.042 1.00 38.54 81 THR A N 1
ATOM 642 C CA . THR A 1 81 ? -22.113 7.340 -15.337 1.00 33.04 81 THR A CA 1
ATOM 643 C C . THR A 1 81 ? -22.802 7.684 -14.023 1.00 29.01 81 THR A C 1
ATOM 644 O O . THR A 1 81 ? -24.014 7.863 -13.986 1.00 31.68 81 THR A O 1
ATOM 648 N N . LEU A 1 82 ? -22.032 7.754 -12.943 1.00 29.78 82 LEU A N 1
ATOM 649 C CA . LEU A 1 82 ? -22.602 7.920 -11.614 1.00 31.91 82 LEU A CA 1
ATOM 650 C C . LEU A 1 82 ? -21.767 8.910 -10.807 1.00 33.23 82 LEU A C 1
ATOM 651 O O . LEU A 1 82 ? -20.558 8.730 -10.663 1.00 26.22 82 LEU A O 1
ATOM 656 N N . ILE A 1 83 ? -22.401 9.962 -10.299 1.00 28.82 83 ILE A N 1
ATOM 657 C CA . ILE A 1 83 ? -21.707 10.840 -9.373 1.00 31.23 83 ILE A CA 1
ATOM 658 C C . ILE A 1 83 ? -21.701 10.160 -8.011 1.00 29.13 83 ILE A C 1
ATOM 659 O O . ILE A 1 83 ? -22.743 9.941 -7.410 1.00 28.44 83 ILE A O 1
ATOM 664 N N . VAL A 1 84 ? -20.517 9.790 -7.552 1.00 25.30 84 VAL A N 1
ATOM 665 C CA . VAL A 1 84 ? -20.358 9.093 -6.280 1.00 25.63 84 VAL A CA 1
ATOM 666 C C . VAL A 1 84 ? -20.255 10.098 -5.134 1.00 25.27 84 VAL A C 1
ATOM 667 O O . VAL A 1 84 ? -20.828 9.911 -4.056 1.00 27.50 84 VAL A O 1
ATOM 671 N N . SER A 1 85 ? -19.532 11.185 -5.378 1.00 26.26 85 SER A N 1
ATOM 672 C CA . SER A 1 85 ? -19.363 12.180 -4.331 1.00 26.86 85 SER A CA 1
ATOM 673 C C . SER A 1 85 ? -19.314 13.566 -4.935 1.00 25.98 85 SER A C 1
ATOM 674 O O . SER A 1 85 ? -18.707 13.761 -5.978 1.00 22.06 85 SER A O 1
ATOM 677 N N . GLU A 1 86 ? -19.924 14.531 -4.254 1.00 25.36 86 GLU A N 1
ATOM 678 C CA . GLU A 1 86 ? -19.858 15.915 -4.682 1.00 23.48 86 GLU A CA 1
ATOM 679 C C . GLU A 1 86 ? -18.997 16.695 -3.698 1.00 27.36 86 GLU A C 1
ATOM 680 O O . GLU A 1 86 ? -19.440 17.039 -2.595 1.00 26.90 86 GLU A O 1
ATOM 686 N N . TYR A 1 87 ? -17.753 16.940 -4.091 1.00 24.66 87 TYR A N 1
ATOM 687 C CA . TYR A 1 87 ? -16.789 17.638 -3.245 1.00 24.96 87 TYR A CA 1
ATOM 688 C C . TYR A 1 87 ? -16.764 17.133 -1.802 1.00 28.47 87 TYR A C 1
ATOM 689 O O . TYR A 1 87 ? -16.848 17.912 -0.857 1.00 32.36 87 TYR A O 1
ATOM 698 N N . GLY A 1 88 ? -16.644 15.818 -1.647 1.00 25.46 88 GLY A N 1
ATOM 699 C CA . GLY A 1 88 ? -16.483 15.228 -0.335 1.00 29.52 88 GLY A CA 1
ATOM 700 C C . GLY A 1 88 ? -17.754 14.591 0.170 1.00 30.06 88 GLY A C 1
ATOM 701 O O . GLY A 1 88 ? -17.697 13.691 1.001 1.00 31.50 88 GLY A O 1
ATOM 702 N N . ASN A 1 89 ? -18.903 15.045 -0.330 1.00 25.81 89 ASN A N 1
ATOM 703 C CA . ASN A 1 89 ? -20.186 14.524 0.149 1.00 29.10 89 ASN A CA 1
ATOM 704 C C . ASN A 1 89 ? -20.656 13.297 -0.634 1.00 33.61 89 ASN A C 1
ATOM 705 O O . ASN A 1 89 ? -21.049 13.411 -1.793 1.00 29.53 89 ASN A O 1
ATOM 710 N N . LEU A 1 90 ? -20.608 12.126 -0.002 1.00 31.75 90 LEU A N 1
ATOM 711 C CA . LEU A 1 90 ? -21.058 10.895 -0.647 1.00 30.50 90 LEU A CA 1
ATOM 712 C C . LEU A 1 90 ? -22.539 10.992 -1.026 1.00 30.78 90 LEU A C 1
ATOM 713 O O . LEU A 1 90 ? -23.370 11.476 -0.252 1.00 33.67 90 LEU A O 1
ATOM 718 N N . LYS A 1 91 ? -22.861 10.549 -2.233 1.00 27.03 91 LYS A N 1
ATOM 719 C CA . LYS A 1 91 ? -24.226 10.619 -2.734 1.00 29.08 91 LYS A CA 1
ATOM 720 C C . LYS A 1 91 ? -24.823 9.230 -2.933 1.00 40.63 91 LYS A C 1
ATOM 721 O O . LYS A 1 91 ? -25.998 9.102 -3.257 1.00 36.72 91 LYS A O 1
ATOM 727 N N . VAL A 1 92 ? -24.004 8.196 -2.757 1.00 34.28 92 VAL A N 1
ATOM 728 C CA . VAL A 1 92 ? -24.458 6.820 -2.931 1.00 35.05 92 VAL A CA 1
ATOM 729 C C . VAL A 1 92 ? -23.750 5.905 -1.937 1.00 40.29 92 VAL A C 1
ATOM 730 O O . VAL A 1 92 ? -22.749 6.289 -1.339 1.00 35.83 92 VAL A O 1
ATOM 734 N N . SER A 1 93 ? -24.260 4.689 -1.770 1.00 43.36 93 SER A N 1
ATOM 735 C CA . SER A 1 93 ? -23.606 3.711 -0.908 1.00 45.14 93 SER A CA 1
ATOM 736 C C . SER A 1 93 ? -22.463 3.036 -1.660 1.00 41.40 93 SER A C 1
ATOM 737 O O . SER A 1 93 ? -22.374 3.142 -2.882 1.00 41.69 93 SER A O 1
ATOM 740 N N . TRP A 1 94 ? -21.589 2.337 -0.941 1.00 44.69 94 TRP A N 1
ATOM 741 C CA . TRP A 1 94 ? -20.517 1.596 -1.604 1.00 51.25 94 TRP A CA 1
ATOM 742 C C . TRP A 1 94 ? -21.115 0.499 -2.475 1.00 56.37 94 TRP A C 1
ATOM 743 O O . TRP A 1 94 ? -20.600 0.199 -3.553 1.00 53.75 94 TRP A O 1
ATOM 754 N N . GLU A 1 95 ? -22.216 -0.087 -2.009 1.00 50.84 95 GLU A N 1
ATOM 755 C CA . GLU A 1 95 ? -22.930 -1.084 -2.796 1.00 62.99 95 GLU A CA 1
ATOM 756 C C . GLU A 1 95 ? -23.216 -0.576 -4.214 1.00 66.77 95 GLU A C 1
ATOM 757 O O . GLU A 1 95 ? -23.025 -1.301 -5.192 1.00 73.59 95 GLU A O 1
ATOM 763 N N . GLU A 1 96 ? -23.668 0.670 -4.323 1.00 59.46 96 GLU A N 1
ATOM 764 C CA . GLU A 1 96 ? -24.015 1.244 -5.627 1.00 53.58 96 GLU A CA 1
ATOM 765 C C . GLU A 1 96 ? -22.816 1.850 -6.365 1.00 49.57 96 GLU A C 1
ATOM 766 O O . GLU A 1 96 ? -22.768 1.850 -7.595 1.00 55.64 96 GLU A O 1
ATOM 772 N N . ALA A 1 97 ? -21.848 2.365 -5.618 1.00 39.05 97 ALA A N 1
ATOM 773 C CA . ALA A 1 97 ? -20.690 3.001 -6.233 1.00 39.30 97 ALA A CA 1
ATOM 774 C C . ALA A 1 97 ? -19.655 1.975 -6.670 1.00 44.30 97 ALA A C 1
ATOM 775 O O . ALA A 1 97 ? -18.880 2.223 -7.590 1.00 45.95 97 ALA A O 1
ATOM 777 N N . GLY A 1 98 ? -19.649 0.827 -6.004 1.00 45.33 98 GLY A N 1
ATOM 778 C CA . GLY A 1 98 ? -18.520 -0.081 -6.074 1.00 45.27 98 GLY A CA 1
ATOM 779 C C . GLY A 1 98 ? -17.540 0.288 -4.975 1.00 46.91 98 GLY A C 1
ATOM 780 O O . GLY A 1 98 ? -17.419 1.458 -4.613 1.00 36.00 98 GLY A O 1
ATOM 781 N N . ASP A 1 99 ? -16.844 -0.706 -4.433 1.00 47.30 99 ASP A N 1
ATOM 782 C CA . ASP A 1 99 ? -15.932 -0.476 -3.316 1.00 44.32 99 ASP A CA 1
ATOM 783 C C . ASP A 1 99 ? -14.832 0.537 -3.618 1.00 38.80 99 ASP A C 1
ATOM 784 O O . ASP A 1 99 ? -14.434 1.301 -2.739 1.00 36.89 99 ASP A O 1
ATOM 789 N N . GLU A 1 100 ? -14.342 0.546 -4.855 1.00 41.66 100 GLU A N 1
ATOM 790 C CA . GLU A 1 100 ? -13.192 1.381 -5.223 1.00 43.99 100 GLU A CA 1
ATOM 791 C C . GLU A 1 100 ? -13.484 2.889 -5.289 1.00 31.84 100 GLU A C 1
ATOM 792 O O . GLU A 1 100 ? -12.771 3.698 -4.674 1.00 26.38 100 GLU A O 1
ATOM 798 N N . PRO A 1 101 ? -14.496 3.286 -6.079 1.00 28.76 101 PRO A N 1
ATOM 799 C CA . PRO A 1 101 ? -14.814 4.721 -6.089 1.00 29.14 101 PRO A CA 1
ATOM 800 C C . PRO A 1 101 ? -15.300 5.187 -4.711 1.00 27.78 101 PRO A C 1
ATOM 801 O O . PRO A 1 101 ? -15.023 6.320 -4.327 1.00 27.43 101 PRO A O 1
ATOM 805 N N . TYR A 1 102 ? -16.029 4.334 -3.995 1.00 28.67 102 TYR A N 1
ATOM 806 C CA . TYR A 1 102 ? -16.540 4.728 -2.681 1.00 32.67 102 TYR A CA 1
ATOM 807 C C . TYR A 1 102 ? -15.382 4.980 -1.716 1.00 30.00 102 TYR A C 1
ATOM 808 O O . TYR A 1 102 ? -15.339 6.002 -1.028 1.00 26.65 102 TYR A O 1
ATOM 817 N N . LEU A 1 103 ? -14.434 4.050 -1.667 1.00 30.51 103 LEU A N 1
ATOM 818 C CA . LEU A 1 103 ? -13.261 4.241 -0.826 1.00 31.50 103 LEU A CA 1
ATOM 819 C C . LEU A 1 103 ? -12.502 5.512 -1.207 1.00 30.90 103 LEU A C 1
ATOM 820 O O . LEU A 1 103 ? -12.122 6.310 -0.344 1.00 26.93 103 LEU A O 1
ATOM 825 N N . MET A 1 104 ? -12.262 5.700 -2.504 1.00 27.23 104 MET A N 1
ATOM 826 C CA . MET A 1 104 ? -11.595 6.923 -2.964 1.00 28.75 104 MET A CA 1
ATOM 827 C C . MET A 1 104 ? -12.324 8.164 -2.456 1.00 26.66 104 MET A C 1
ATOM 828 O O . MET A 1 104 ? -11.711 9.112 -1.976 1.00 26.66 104 MET A O 1
ATOM 833 N N . ALA A 1 105 ? -13.646 8.166 -2.582 1.00 25.09 105 ALA A N 1
ATOM 834 C CA . ALA A 1 105 ? -14.431 9.311 -2.109 1.00 22.86 105 ALA A CA 1
ATOM 835 C C . ALA A 1 105 ? -14.296 9.542 -0.598 1.00 28.63 105 ALA A C 1
ATOM 836 O O . ALA A 1 105 ? -14.221 10.684 -0.129 1.00 26.14 105 ALA A O 1
ATOM 838 N N . LYS A 1 106 ? -14.264 8.462 0.178 1.00 28.83 106 LYS A N 1
ATOM 839 C CA . LYS A 1 106 ? -14.120 8.628 1.620 1.00 31.40 106 LYS A CA 1
ATOM 840 C C . LYS A 1 106 ? -12.725 9.144 1.953 1.00 29.38 106 LYS A C 1
ATOM 841 O O . LYS A 1 106 ? -12.541 9.884 2.914 1.00 28.86 106 LYS A O 1
ATOM 847 N N . LEU A 1 107 ? -11.741 8.766 1.146 1.00 25.52 107 LEU A N 1
ATOM 848 C CA . LEU A 1 107 ? -10.376 9.241 1.380 1.00 31.57 107 LEU A CA 1
ATOM 849 C C . LEU A 1 107 ? -10.111 10.672 0.892 1.00 43.56 107 LEU A C 1
ATOM 850 O O . LEU A 1 107 ? -9.060 11.229 1.200 1.00 36.27 107 LEU A O 1
ATOM 855 N N . LEU A 1 108 ? -11.052 11.262 0.145 1.00 32.14 108 LEU A N 1
ATOM 856 C CA . LEU A 1 108 ? -10.877 12.624 -0.381 1.00 31.38 108 LEU A CA 1
ATOM 857 C C . LEU A 1 108 ? -12.042 13.565 -0.052 1.00 32.61 108 LEU A C 1
ATOM 858 O O . LEU A 1 108 ? -12.872 13.855 -0.917 1.00 25.20 108 LEU A O 1
ATOM 863 N N . PRO A 1 109 ? -12.092 14.075 1.188 1.00 36.69 109 PRO A N 1
ATOM 864 C CA . PRO A 1 109 ? -13.220 14.885 1.683 1.00 39.76 109 PRO A CA 1
ATOM 865 C C . PRO A 1 109 ? -13.527 16.229 0.981 1.00 40.95 109 PRO A C 1
ATOM 866 O O . PRO A 1 109 ? -14.578 16.803 1.272 1.00 39.93 109 PRO A O 1
ATOM 870 N N . HIS A 1 110 ? -12.667 16.727 0.095 1.00 28.44 110 HIS A N 1
ATOM 871 C CA . HIS A 1 110 ? -12.971 17.983 -0.613 1.00 29.65 110 HIS A CA 1
ATOM 872 C C . HIS A 1 110 ? -13.040 17.796 -2.135 1.00 23.22 110 HIS A C 1
ATOM 873 O O . HIS A 1 110 ? -13.061 18.766 -2.900 1.00 25.22 110 HIS A O 1
ATOM 880 N N . VAL A 1 111 ? -13.091 16.551 -2.563 1.00 21.54 111 VAL A N 1
ATOM 881 C CA . VAL A 1 111 ? -12.965 16.254 -3.991 1.00 19.93 111 VAL A CA 1
ATOM 882 C C . VAL A 1 111 ? -14.192 15.504 -4.502 1.00 23.19 111 VAL A C 1
ATOM 883 O O . VAL A 1 111 ? -14.755 14.690 -3.778 1.00 22.29 111 VAL A O 1
ATOM 887 N N . SER A 1 112 ? -14.609 15.771 -5.742 1.00 19.46 112 SER A N 1
ATOM 888 C CA . SER A 1 112 ? -15.696 15.004 -6.342 1.00 18.97 112 SER A CA 1
ATOM 889 C C . SER A 1 112 ? -15.184 13.679 -6.920 1.00 16.66 112 SER A C 1
ATOM 890 O O . SER A 1 112 ? -14.022 13.566 -7.286 1.00 18.79 112 SER A O 1
ATOM 893 N N . VAL A 1 113 ? -16.061 12.684 -6.978 1.00 19.38 113 VAL A N 1
ATOM 894 C CA . VAL A 1 113 ? -15.726 11.381 -7.557 1.00 22.29 113 VAL A CA 1
ATOM 895 C C . VAL A 1 113 ? -16.859 10.949 -8.469 1.00 23.88 113 VAL A C 1
ATOM 896 O O . VAL A 1 113 ? -18.040 10.964 -8.091 1.00 19.98 113 VAL A O 1
ATOM 900 N N . VAL A 1 114 ? -16.493 10.579 -9.684 1.00 18.43 114 VAL A N 1
ATOM 901 C CA . VAL A 1 114 ? -17.457 10.092 -10.659 1.00 20.65 114 VAL A CA 1
ATOM 902 C C . VAL A 1 114 ? -16.995 8.721 -11.151 1.00 20.58 114 VAL A C 1
ATOM 903 O O . VAL A 1 114 ? -15.815 8.522 -11.443 1.00 23.72 114 VAL A O 1
ATOM 907 N N . ALA A 1 115 ? -17.926 7.768 -11.187 1.00 23.22 115 ALA A N 1
ATOM 908 C CA . ALA A 1 115 ? -17.636 6.428 -11.670 1.00 25.10 115 ALA A CA 1
ATOM 909 C C . ALA A 1 115 ? -18.245 6.265 -13.061 1.00 23.80 115 ALA A C 1
ATOM 910 O O . ALA A 1 115 ? -19.438 6.494 -13.266 1.00 25.03 115 ALA A O 1
ATOM 912 N N . SER A 1 116 ? -17.415 5.874 -14.013 1.00 22.15 116 SER A N 1
ATOM 913 C CA . SER A 1 116 ? -17.877 5.674 -15.368 1.00 24.54 116 SER A CA 1
ATOM 914 C C . SER A 1 116 ? -16.816 4.867 -16.097 1.00 23.67 116 SER A C 1
ATOM 915 O O . SER A 1 116 ? -15.654 5.245 -16.112 1.00 24.45 116 SER A O 1
ATOM 918 N N . GLU A 1 117 ? -17.211 3.739 -16.681 1.00 22.15 117 GLU A N 1
ATOM 919 C CA . GLU A 1 117 ? -16.293 2.951 -17.504 1.00 23.77 117 GLU A CA 1
ATOM 920 C C . GLU A 1 117 ? -15.649 3.831 -18.583 1.00 25.07 117 GLU A C 1
ATOM 921 O O . GLU A 1 117 ? -14.426 3.799 -18.810 1.00 25.74 117 GLU A O 1
ATOM 927 N N . ASP A 1 118 ? -16.480 4.616 -19.262 1.00 24.92 118 ASP A N 1
ATOM 928 C CA . ASP A 1 118 ? -15.980 5.564 -20.254 1.00 22.33 118 ASP A CA 1
ATOM 929 C C . ASP A 1 118 ? -15.628 6.859 -19.524 1.00 22.51 118 ASP A C 1
ATOM 930 O O . ASP A 1 118 ? -16.518 7.596 -19.090 1.00 24.53 118 ASP A O 1
ATOM 935 N N . ARG A 1 119 ? -14.339 7.130 -19.360 1.00 21.34 119 ARG A N 1
ATOM 936 C CA . ARG A 1 119 ? -13.927 8.278 -18.545 1.00 23.10 119 ARG A CA 1
ATOM 937 C C . ARG A 1 119 ? -14.376 9.609 -19.152 1.00 20.53 119 ARG A C 1
ATOM 938 O O . ARG A 1 119 ? -14.779 10.530 -18.437 1.00 22.26 119 ARG A O 1
ATOM 946 N N . TYR A 1 120 ? -14.300 9.719 -20.477 1.00 22.28 120 TYR A N 1
ATOM 947 C CA . TYR A 1 120 ? -14.769 10.924 -21.150 1.00 23.54 120 TYR A CA 1
ATOM 948 C C . TYR A 1 120 ? -16.223 11.272 -20.796 1.00 22.58 120 TYR A C 1
ATOM 949 O O . TYR A 1 120 ? -16.525 12.416 -20.426 1.00 23.62 120 TYR A O 1
ATOM 958 N N . LYS A 1 121 ? -17.129 10.298 -20.919 1.00 26.04 121 LYS A N 1
ATOM 959 C CA . LYS A 1 121 ? -18.530 10.528 -20.548 1.00 26.06 121 LYS A CA 1
ATOM 960 C C . LYS A 1 121 ? -18.669 10.915 -19.080 1.00 26.79 121 LYS A C 1
ATOM 961 O O . LYS A 1 121 ? -19.526 11.718 -18.730 1.00 24.55 121 LYS A O 1
ATOM 967 N N . GLY A 1 122 ? -17.840 10.330 -18.221 1.00 27.63 122 GLY A N 1
ATOM 968 C CA . GLY A 1 122 ? -17.838 10.689 -16.810 1.00 22.79 122 GLY A CA 1
ATOM 969 C C . GLY A 1 122 ? -17.434 12.150 -16.681 1.00 23.18 122 GLY A C 1
ATOM 970 O O . GLY A 1 122 ? -18.029 12.908 -15.913 1.00 23.28 122 GLY A O 1
ATOM 971 N N . GLY A 1 123 ? -16.429 12.548 -17.452 1.00 23.40 123 GLY A N 1
ATOM 972 C CA . GLY A 1 123 ? -15.986 13.932 -17.478 1.00 20.94 123 GLY A CA 1
ATOM 973 C C . GLY A 1 123 ? -17.082 14.886 -17.931 1.00 27.30 123 GLY A C 1
ATOM 974 O O . GLY A 1 123 ? -17.234 15.963 -17.374 1.00 21.04 123 GLY A O 1
ATOM 975 N N . LEU A 1 124 ? -17.850 14.509 -18.952 1.00 27.35 124 LEU A N 1
ATOM 976 C CA . LEU A 1 124 ? -18.930 15.379 -19.415 1.00 27.74 124 LEU A CA 1
ATOM 977 C C . LEU A 1 124 ? -19.994 15.581 -18.344 1.00 27.15 124 LEU A C 1
ATOM 978 O O . LEU A 1 124 ? -20.484 16.688 -18.149 1.00 28.63 124 LEU A O 1
ATOM 983 N N . LEU A 1 125 ? -20.373 14.506 -17.663 1.00 26.21 125 LEU A N 1
ATOM 984 C CA . LEU A 1 125 ? -21.386 14.628 -16.617 1.00 26.99 125 LEU A CA 1
ATOM 985 C C . LEU A 1 125 ? -20.868 15.530 -15.501 1.00 26.18 125 LEU A C 1
ATOM 986 O O . LEU A 1 125 ? -21.601 16.360 -14.966 1.00 27.93 125 LEU A O 1
ATOM 991 N N . ALA A 1 126 ? -19.601 15.354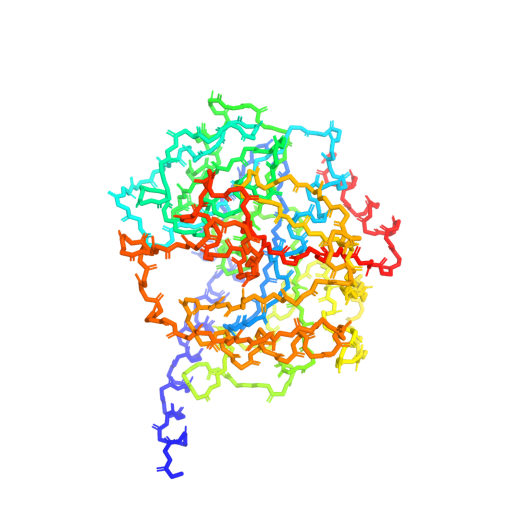 -15.144 1.00 26.70 126 ALA A N 1
ATOM 992 C CA . ALA A 1 126 ? -19.003 16.177 -14.104 1.00 26.35 126 ALA A CA 1
ATOM 993 C C . ALA A 1 126 ? -19.006 17.648 -14.520 1.00 22.73 126 ALA A C 1
ATOM 994 O O . ALA A 1 126 ? -19.332 18.524 -13.725 1.00 27.27 126 ALA A O 1
ATOM 996 N N . LEU A 1 127 ? -18.635 17.926 -15.766 1.00 24.64 127 LEU A N 1
ATOM 997 C CA . LEU A 1 127 ? -18.604 19.313 -16.207 1.00 28.03 127 LEU A CA 1
ATOM 998 C C . LEU A 1 127 ? -19.985 19.944 -16.088 1.00 36.42 127 LEU A C 1
ATOM 999 O O . LEU A 1 127 ? -20.117 21.093 -15.684 1.00 36.95 127 LEU A O 1
ATOM 1004 N N . GLU A 1 128 ? -21.011 19.167 -16.409 1.00 30.95 128 GLU A N 1
ATOM 1005 C CA . GLU A 1 128 ? -22.383 19.646 -16.360 1.00 33.71 128 GLU A CA 1
ATOM 1006 C C . GLU A 1 128 ? -22.856 19.901 -14.928 1.00 32.46 128 GLU A C 1
ATOM 1007 O O . GLU A 1 128 ? -23.457 20.932 -14.642 1.00 36.18 128 GLU A O 1
ATOM 1013 N N . LYS A 1 129 ? -22.567 18.968 -14.025 1.00 27.80 129 LYS A N 1
ATOM 1014 C CA . LYS A 1 129 ? -23.154 18.998 -12.685 1.00 32.66 129 LYS A CA 1
ATOM 1015 C C . LYS A 1 129 ? -22.235 19.545 -11.594 1.00 35.40 129 LYS A C 1
ATOM 1016 O O . LYS A 1 129 ? -22.713 20.003 -10.562 1.00 34.45 129 LYS A O 1
ATOM 1022 N N . LEU A 1 130 ? -20.924 19.475 -11.799 1.00 31.66 130 LEU A N 1
ATOM 1023 C CA . LEU A 1 130 ? -19.985 19.761 -10.712 1.00 28.39 130 LEU A CA 1
ATOM 1024 C C . LEU A 1 130 ? -19.003 20.907 -11.008 1.00 34.26 130 LEU A C 1
ATOM 1025 O O . LEU A 1 130 ? -18.243 21.319 -10.129 1.00 29.28 130 LEU A O 1
ATOM 1030 N N . SER A 1 131 ? -19.020 21.393 -12.247 1.00 34.12 131 SER A N 1
ATOM 1031 C CA . SER A 1 131 ? -18.028 22.351 -12.769 1.00 32.19 131 SER A CA 1
ATOM 1032 C C . SER A 1 131 ? -16.586 22.279 -12.222 1.00 28.42 131 SER A C 1
ATOM 1033 O O . SER A 1 131 ? -16.046 23.264 -11.729 1.00 28.19 131 SER A O 1
ATOM 1036 N N . PRO A 1 132 ? -15.953 21.108 -12.331 1.00 23.41 132 PRO A N 1
ATOM 1037 C CA . PRO A 1 132 ? -14.559 20.955 -11.904 1.00 23.00 132 PRO A CA 1
ATOM 1038 C C . PRO A 1 132 ? -13.566 21.783 -12.725 1.00 26.14 132 PRO A C 1
ATOM 1039 O O . PRO A 1 132 ? -13.835 22.141 -13.870 1.00 25.83 132 PRO A O 1
ATOM 1043 N N . GLU A 1 133 ? -12.422 22.092 -12.126 1.00 23.06 133 GLU A N 1
ATOM 1044 C CA . GLU A 1 133 ? -11.348 22.770 -12.839 1.00 22.70 133 GLU A CA 1
ATOM 1045 C C . GLU A 1 133 ? -10.286 21.806 -13.361 1.00 22.50 133 GLU A C 1
ATOM 1046 O O . GLU A 1 133 ? -9.508 22.160 -14.231 1.00 22.26 133 GLU A O 1
ATOM 1052 N N . VAL A 1 134 ? -10.235 20.601 -12.802 1.00 18.40 134 VAL A N 1
ATOM 1053 C CA . VAL A 1 134 ? -9.240 19.612 -13.229 1.00 19.67 134 VAL A CA 1
ATOM 1054 C C . VAL A 1 134 ? -9.752 18.216 -12.917 1.00 20.26 134 VAL A C 1
ATOM 1055 O O . VAL A 1 134 ? -10.459 18.019 -11.921 1.00 20.69 134 VAL A O 1
ATOM 1059 N N . PHE A 1 135 ? -9.437 17.251 -13.782 1.00 19.04 135 PHE A N 1
ATOM 1060 C CA . PHE A 1 135 ? -9.761 15.854 -13.531 1.00 19.31 135 PHE A CA 1
ATOM 1061 C C . PHE A 1 135 ? -8.521 15.038 -13.226 1.00 20.35 135 PHE A C 1
ATOM 1062 O O . PHE A 1 135 ? -7.455 15.264 -13.799 1.00 18.57 135 PHE A O 1
ATOM 1070 N N . ILE A 1 136 ? -8.668 14.080 -12.317 1.00 19.53 136 ILE A N 1
ATOM 1071 C CA . ILE A 1 136 ? -7.619 13.094 -12.108 1.00 13.62 136 ILE A CA 1
ATOM 1072 C C . ILE A 1 136 ? -8.218 11.742 -12.488 1.00 17.20 136 ILE A C 1
ATOM 1073 O O . ILE A 1 136 ? -9.284 11.367 -11.989 1.00 16.51 136 ILE A O 1
ATOM 1078 N N . LEU A 1 137 ? -7.547 11.009 -13.369 1.00 15.09 137 LEU A N 1
ATOM 1079 C CA . LEU A 1 137 ? -8.012 9.663 -13.658 1.00 16.70 137 LEU A CA 1
ATOM 1080 C C . LEU A 1 137 ? -7.327 8.777 -12.636 1.00 22.75 137 LEU A C 1
ATOM 1081 O O . LEU A 1 137 ? -6.090 8.736 -12.552 1.00 22.87 137 LEU A O 1
ATOM 1086 N N . ASP A 1 138 ? -8.105 8.078 -11.829 1.00 17.76 138 ASP A N 1
ATOM 1087 C CA . ASP A 1 138 ? -7.458 7.097 -10.992 1.00 23.69 138 ASP A CA 1
ATOM 1088 C C . ASP A 1 138 ? -7.412 5.828 -11.854 1.00 20.84 138 ASP A C 1
ATOM 1089 O O . ASP A 1 138 ? -8.419 5.367 -12.398 1.00 35.52 138 ASP A O 1
ATOM 1094 N N . ASP A 1 139 ? -6.228 5.301 -12.024 1.00 30.01 139 ASP A N 1
ATOM 1095 C CA . ASP A 1 139 ? -6.071 4.128 -12.844 1.00 21.68 139 ASP A CA 1
ATOM 1096 C C . ASP A 1 139 ? -6.432 4.394 -14.313 1.00 23.23 139 ASP A C 1
ATOM 1097 O O . ASP A 1 139 ? -7.272 3.713 -14.904 1.00 20.60 139 ASP A O 1
ATOM 1102 N N . GLY A 1 140 ? -5.768 5.377 -14.908 1.00 19.32 140 GLY A N 1
ATOM 1103 C CA . GLY A 1 140 ? -6.132 5.799 -16.242 1.00 19.04 140 GLY A CA 1
ATOM 1104 C C . GLY A 1 140 ? -5.074 5.561 -17.301 1.00 21.41 140 GLY A C 1
ATOM 1105 O O . GLY A 1 140 ? -5.274 5.962 -18.447 1.00 19.22 140 GLY A O 1
ATOM 1106 N N . PHE A 1 141 ? -3.961 4.911 -16.953 1.00 16.31 141 PHE A N 1
ATOM 1107 C CA . PHE A 1 141 ? -2.868 4.725 -17.944 1.00 20.28 141 PHE A CA 1
ATOM 1108 C C . PHE A 1 141 ? -3.287 3.972 -19.224 1.00 20.54 141 PHE A C 1
ATOM 1109 O O . PHE A 1 141 ? -2.869 4.319 -20.337 1.00 20.24 141 PHE A O 1
ATOM 1117 N N . GLN A 1 142 ? -4.107 2.943 -19.066 1.00 17.71 142 GLN A N 1
ATOM 1118 C CA . GLN A 1 142 ? -4.588 2.154 -20.205 1.00 21.11 142 GLN A CA 1
ATOM 1119 C C . GLN A 1 142 ? -5.782 2.781 -20.951 1.00 22.55 142 GLN A C 1
ATOM 1120 O O . GLN A 1 142 ? -6.147 2.327 -22.044 1.00 21.21 142 GLN A O 1
ATOM 1126 N N . HIS A 1 143 ? -6.414 3.793 -20.360 1.00 18.12 143 HIS A N 1
ATOM 1127 C CA . HIS A 1 143 ? -7.626 4.362 -20.958 1.00 18.01 143 HIS A CA 1
ATOM 1128 C C . HIS A 1 143 ? -7.291 5.405 -22.029 1.00 19.01 143 HIS A C 1
ATOM 1129 O O . HIS A 1 143 ? -7.587 6.594 -21.871 1.00 18.79 143 HIS A O 1
ATOM 1136 N N . ARG A 1 144 ? -6.686 4.951 -23.127 1.00 18.05 144 ARG A N 1
ATOM 1137 C CA . ARG A 1 144 ? -6.055 5.861 -24.080 1.00 18.24 144 ARG A CA 1
ATOM 1138 C C . ARG A 1 144 ? -7.052 6.683 -24.880 1.00 21.04 144 ARG A C 1
ATOM 1139 O O . ARG A 1 144 ? -6.689 7.710 -25.461 1.00 19.96 144 ARG A O 1
ATOM 1147 N N . LYS A 1 145 ? -8.306 6.238 -24.889 1.00 19.13 145 LYS A N 1
ATOM 1148 C CA . LYS A 1 145 ? -9.376 6.972 -25.558 1.00 18.41 145 LYS A CA 1
ATOM 1149 C C . LYS A 1 145 ? -9.557 8.380 -24.981 1.00 20.38 145 LYS A C 1
ATOM 1150 O O . LYS A 1 145 ? -10.107 9.249 -25.644 1.00 19.93 145 LYS A O 1
ATOM 1156 N N . LEU A 1 146 ? -9.122 8.605 -23.741 1.00 18.98 146 LEU A N 1
ATOM 1157 C CA . LEU A 1 146 ? -9.223 9.952 -23.166 1.00 17.71 146 LEU A CA 1
ATOM 1158 C C . LEU A 1 146 ? -7.873 10.640 -23.119 1.00 18.48 146 LEU A C 1
ATOM 1159 O O . LEU A 1 146 ? -6.932 10.133 -22.497 1.00 20.39 146 LEU A O 1
ATOM 1164 N N . HIS A 1 147 ? -7.768 11.787 -23.789 1.00 17.68 147 HIS A N 1
ATOM 1165 C CA . HIS A 1 147 ? -6.531 12.558 -23.732 1.00 18.11 147 HIS A CA 1
ATOM 1166 C C . HIS A 1 147 ? -6.216 12.920 -22.291 1.00 18.65 147 HIS A C 1
ATOM 1167 O O . HIS A 1 147 ? -7.116 13.324 -21.547 1.00 20.88 147 HIS A O 1
ATOM 1174 N N . ARG A 1 148 ? -4.951 12.790 -21.901 1.00 18.17 148 ARG A N 1
ATOM 1175 C CA . ARG A 1 148 ? -4.500 13.376 -20.635 1.00 18.06 148 ARG A CA 1
ATOM 1176 C C . ARG A 1 148 ? -3.357 14.350 -20.890 1.00 21.07 148 ARG A C 1
ATOM 1177 O O . ARG A 1 148 ? -2.490 14.106 -21.722 1.00 20.84 148 ARG A O 1
ATOM 1185 N N . ASP A 1 149 ? -3.377 15.464 -20.171 1.00 18.60 149 ASP A N 1
ATOM 1186 C CA . ASP A 1 149 ? -2.355 16.499 -20.297 1.00 21.38 149 ASP A CA 1
ATOM 1187 C C . ASP A 1 149 ? -1.084 16.173 -19.511 1.00 23.64 149 ASP A C 1
ATOM 1188 O O . ASP A 1 149 ? -0.001 16.698 -19.799 1.00 22.10 149 ASP A O 1
ATOM 1193 N N . LEU A 1 150 ? -1.224 15.302 -18.519 1.00 20.48 150 LEU A N 1
ATOM 1194 C CA . LEU A 1 150 ? -0.086 14.840 -17.745 1.00 19.39 150 LEU A CA 1
ATOM 1195 C C . LEU A 1 150 ? -0.309 13.376 -17.410 1.00 21.38 150 LEU A C 1
ATOM 1196 O O . LEU A 1 150 ? -1.212 13.034 -16.632 1.00 20.71 150 LEU A O 1
ATOM 1201 N N . ASN A 1 151 ? 0.522 12.520 -18.002 1.00 20.29 151 ASN A N 1
ATOM 1202 C CA . ASN A 1 151 ? 0.359 11.076 -17.909 1.00 22.03 151 ASN A CA 1
ATOM 1203 C C . ASN A 1 151 ? 1.349 10.536 -16.896 1.00 22.90 151 ASN A C 1
ATOM 1204 O O . ASN A 1 151 ? 2.530 10.386 -17.203 1.00 20.82 151 ASN A O 1
ATOM 1209 N N . ILE A 1 152 ? 0.876 10.268 -15.686 1.00 18.63 152 ILE A N 1
ATOM 1210 C CA . ILE A 1 152 ? 1.758 9.854 -14.601 1.00 17.15 152 ILE A CA 1
ATOM 1211 C C . ILE A 1 152 ? 1.706 8.346 -14.427 1.00 18.98 152 ILE A C 1
ATOM 1212 O O . ILE A 1 152 ? 0.635 7.768 -14.230 1.00 18.67 152 ILE A O 1
ATOM 1217 N N . LEU A 1 153 ? 2.866 7.707 -14.517 1.00 20.47 153 LEU A N 1
ATOM 1218 C CA . LEU A 1 153 ? 2.939 6.260 -14.396 1.00 17.77 153 LEU A CA 1
ATOM 1219 C C . LEU A 1 153 ? 3.703 5.887 -13.149 1.00 19.51 153 LEU A C 1
ATOM 1220 O O . LEU A 1 153 ? 4.839 6.331 -12.948 1.00 21.12 153 LEU A O 1
ATOM 1225 N N . LEU A 1 154 ? 3.090 5.053 -12.322 1.00 19.73 154 LEU A N 1
ATOM 1226 C CA . LEU A 1 154 ? 3.759 4.539 -11.124 1.00 19.27 154 LEU A CA 1
ATOM 1227 C C . LEU A 1 154 ? 4.405 3.219 -11.465 1.00 22.54 154 LEU A C 1
ATOM 1228 O O . LEU A 1 154 ? 3.785 2.372 -12.123 1.00 24.54 154 LEU A O 1
ATOM 1233 N N . LEU A 1 155 ? 5.638 3.046 -11.003 1.00 23.21 155 LEU A N 1
ATOM 1234 C CA . LEU A 1 155 ? 6.408 1.829 -11.229 1.00 27.50 155 LEU A CA 1
ATOM 1235 C C . LEU A 1 155 ? 7.022 1.366 -9.927 1.00 33.04 155 LEU A C 1
ATOM 1236 O O . LEU A 1 155 ? 7.671 2.155 -9.243 1.00 28.04 155 LEU A O 1
ATOM 1241 N N . LYS A 1 156 ? 6.859 0.091 -9.590 1.00 26.29 156 LYS A N 1
ATOM 1242 C CA . LYS A 1 156 ? 7.637 -0.473 -8.483 1.00 31.12 156 LYS A CA 1
ATOM 1243 C C . LYS A 1 156 ? 8.742 -1.389 -8.992 1.00 34.37 156 LYS A C 1
ATOM 1244 O O . LYS A 1 156 ? 8.679 -1.903 -10.114 1.00 32.51 156 LYS A O 1
ATOM 1250 N N . LYS A 1 157 ? 9.765 -1.595 -8.173 1.00 28.80 157 LYS A N 1
ATOM 1251 C CA . LYS A 1 157 ? 10.911 -2.388 -8.616 1.00 32.12 157 LYS A CA 1
ATOM 1252 C C . LYS A 1 157 ? 10.452 -3.738 -9.173 1.00 31.17 157 LYS A C 1
ATOM 1253 O O . LYS A 1 157 ? 10.949 -4.195 -10.198 1.00 36.01 157 LYS A O 1
ATOM 1259 N N . LYS A 1 158 ? 9.491 -4.366 -8.502 1.00 33.69 158 LYS A N 1
ATOM 1260 C CA . LYS A 1 158 ? 8.971 -5.670 -8.937 1.00 33.49 158 LYS A CA 1
ATOM 1261 C C . LYS A 1 158 ? 8.460 -5.662 -10.389 1.00 40.65 158 LYS A C 1
ATOM 1262 O O . LYS A 1 158 ? 8.591 -6.665 -11.110 1.00 36.28 158 LYS A O 1
ATOM 1268 N N . ASP A 1 159 ? 7.871 -4.542 -10.809 1.00 32.97 159 ASP A N 1
ATOM 1269 C CA . ASP A 1 159 ? 7.342 -4.413 -12.178 1.00 33.07 159 ASP A CA 1
ATOM 1270 C C . ASP A 1 159 ? 8.419 -4.651 -13.230 1.00 36.23 159 ASP A C 1
ATOM 1271 O O . ASP A 1 159 ? 8.162 -5.280 -14.264 1.00 36.63 159 ASP A O 1
ATOM 1276 N N . LEU A 1 160 ? 9.620 -4.131 -12.979 1.00 31.91 160 LEU A N 1
ATOM 1277 C CA . LEU A 1 160 ? 10.718 -4.221 -13.951 1.00 35.66 160 LEU A CA 1
ATOM 1278 C C . LEU A 1 160 ? 11.182 -5.654 -14.193 1.00 43.68 160 LEU A C 1
ATOM 1279 O O . LEU A 1 160 ? 11.830 -5.946 -15.202 1.00 43.06 160 LEU A O 1
ATOM 1284 N N . LYS A 1 161 ? 10.847 -6.548 -13.270 1.00 40.22 161 LYS A N 1
ATOM 1285 C CA . LYS A 1 161 ? 11.250 -7.942 -13.394 1.00 46.40 161 LYS A CA 1
ATOM 1286 C C . LYS A 1 161 ? 10.078 -8.843 -13.768 1.00 43.68 161 LYS A C 1
ATOM 1287 O O . LYS A 1 161 ? 10.240 -10.053 -13.866 1.00 45.69 161 LYS A O 1
ATOM 1293 N N . ASP A 1 162 ? 8.905 -8.250 -13.980 1.00 37.33 162 ASP A N 1
ATOM 1294 C CA . ASP A 1 162 ? 7.663 -9.007 -14.107 1.00 35.86 162 ASP A CA 1
ATOM 1295 C C . ASP A 1 162 ? 7.351 -9.393 -15.561 1.00 38.22 162 ASP A C 1
ATOM 1296 O O . ASP A 1 162 ? 8.090 -9.049 -16.480 1.00 36.22 162 ASP A O 1
ATOM 1301 N N . ARG A 1 163 ? 6.244 -10.104 -15.754 1.00 37.77 163 ARG A N 1
ATOM 1302 C CA . ARG A 1 163 ? 5.839 -10.582 -17.071 1.00 43.48 163 ARG A CA 1
ATOM 1303 C C . ARG A 1 163 ? 4.371 -10.264 -17.330 1.00 35.69 163 ARG A C 1
ATOM 1304 O O . ARG A 1 163 ? 3.606 -10.022 -16.400 1.00 31.74 163 ARG A O 1
ATOM 1312 N N . LEU A 1 164 ? 3.972 -10.281 -18.596 1.00 33.41 164 LEU A N 1
ATOM 1313 C CA . LEU A 1 164 ? 2.573 -10.077 -18.946 1.00 26.45 164 LEU A CA 1
ATOM 1314 C C . LEU A 1 164 ? 1.661 -11.124 -18.310 1.00 25.89 164 LEU A C 1
ATOM 1315 O O . LEU A 1 164 ? 2.017 -12.295 -18.217 1.00 30.09 164 LEU A O 1
ATOM 1320 N N . LEU A 1 165 ? 0.483 -10.677 -17.873 1.00 29.83 165 LEU A N 1
ATOM 1321 C CA . LEU A 1 165 ? -0.635 -11.558 -17.549 1.00 25.04 165 LEU A CA 1
ATOM 1322 C C . LEU A 1 165 ? -0.862 -12.576 -18.655 1.00 30.27 165 LEU A C 1
ATOM 1323 O O . LEU A 1 165 ? -0.699 -12.251 -19.835 1.00 29.00 165 LEU A O 1
ATOM 1328 N N . PRO A 1 166 ? -1.286 -13.797 -18.290 1.00 36.56 166 PRO A N 1
ATOM 1329 C CA . PRO A 1 166 ? -1.504 -14.231 -16.904 1.00 41.74 166 PRO A CA 1
ATOM 1330 C C . PRO A 1 166 ? -0.267 -14.843 -16.247 1.00 42.39 166 PRO A C 1
ATOM 1331 O O . PRO A 1 166 ? -0.302 -15.115 -15.048 1.00 44.28 166 PRO A O 1
ATOM 1335 N N . ALA A 1 167 ? 0.807 -15.063 -17.000 1.00 32.89 167 ALA A N 1
ATOM 1336 C CA . ALA A 1 167 ? 2.022 -15.630 -16.397 1.00 39.33 167 ALA A CA 1
ATOM 1337 C C . ALA A 1 167 ? 2.584 -14.706 -15.307 1.00 41.83 167 ALA A C 1
ATOM 1338 O O . ALA A 1 167 ? 3.055 -15.165 -14.267 1.00 38.94 167 ALA A O 1
ATOM 1340 N N . GLY A 1 168 ? 2.535 -13.402 -15.550 1.00 34.99 168 GLY A N 1
ATOM 1341 C CA . GLY A 1 168 ? 2.958 -12.433 -14.548 1.00 30.61 168 GLY A CA 1
ATOM 1342 C C . GLY A 1 168 ? 1.854 -11.444 -14.251 1.00 33.45 168 GLY A C 1
ATOM 1343 O O . GLY A 1 168 ? 0.689 -11.713 -14.542 1.00 33.31 168 GLY A O 1
ATOM 1344 N N . ASN A 1 169 ? 2.218 -10.289 -13.697 1.00 32.29 169 ASN A N 1
ATOM 1345 C CA . ASN A 1 169 ? 1.233 -9.294 -13.285 1.00 33.49 169 ASN A CA 1
ATOM 1346 C C . ASN A 1 169 ? 1.103 -8.084 -14.197 1.00 32.49 169 ASN A C 1
ATOM 1347 O O . ASN A 1 169 ? 0.304 -7.192 -13.924 1.00 29.14 169 ASN A O 1
ATOM 1352 N N . LEU A 1 170 ? 1.880 -8.031 -15.273 1.00 31.53 170 LEU A N 1
ATOM 1353 C CA . LEU A 1 170 ? 1.846 -6.849 -16.131 1.00 29.72 170 LEU A CA 1
ATOM 1354 C C . LEU A 1 170 ? 0.582 -6.800 -16.996 1.00 27.99 170 LEU A C 1
ATOM 1355 O O . LEU A 1 170 ? 0.210 -7.788 -17.647 1.00 28.96 170 LEU A O 1
ATOM 1360 N N . ARG A 1 171 ? -0.081 -5.649 -17.004 1.00 27.51 171 ARG A N 1
ATOM 1361 C CA . ARG A 1 171 ? -1.237 -5.447 -17.874 1.00 26.59 171 ARG A CA 1
ATOM 1362 C C . ARG A 1 171 ? -0.789 -5.088 -19.288 1.00 26.15 171 ARG A C 1
ATOM 1363 O O . ARG A 1 171 ? -1.538 -5.283 -20.244 1.00 25.42 171 ARG A O 1
ATOM 1371 N N . GLU A 1 172 ? 0.417 -4.526 -19.395 1.00 23.29 172 GLU A N 1
ATOM 1372 C CA . GLU A 1 172 ? 1.021 -4.132 -20.674 1.00 31.84 172 GLU A CA 1
ATOM 1373 C C . GLU A 1 172 ? 2.518 -4.352 -20.599 1.00 28.31 172 GLU A C 1
ATOM 1374 O O . GLU A 1 172 ? 3.099 -4.284 -19.510 1.00 30.48 172 GLU A O 1
ATOM 1380 N N . PRO A 1 173 ? 3.159 -4.556 -21.762 1.00 24.88 173 PRO A N 1
ATOM 1381 C CA . PRO A 1 173 ? 4.611 -4.738 -21.847 1.00 28.53 173 PRO A CA 1
ATOM 1382 C C . PRO A 1 173 ? 5.325 -3.512 -21.324 1.00 28.28 173 PRO A C 1
ATOM 1383 O O . PRO A 1 173 ? 4.804 -2.402 -21.436 1.00 28.31 173 PRO A O 1
ATOM 1387 N N . LEU A 1 174 ? 6.514 -3.716 -20.764 1.00 29.65 174 LEU A N 1
ATOM 1388 C CA . LEU A 1 174 ? 7.305 -2.621 -20.208 1.00 29.92 174 LEU A CA 1
ATOM 1389 C C . LEU A 1 174 ? 7.665 -1.528 -21.225 1.00 33.57 174 LEU A C 1
ATOM 1390 O O . LEU A 1 174 ? 7.921 -0.393 -20.839 1.00 30.13 174 LEU A O 1
ATOM 1395 N N . LYS A 1 175 ? 7.699 -1.852 -22.519 1.00 27.70 175 LYS A N 1
ATOM 1396 C CA . LYS A 1 175 ? 8.001 -0.824 -23.521 1.00 25.64 175 LYS A CA 1
ATOM 1397 C C . LYS A 1 175 ? 7.016 0.352 -23.449 1.00 27.10 175 LYS A C 1
ATOM 1398 O O . LYS A 1 175 ? 7.336 1.469 -23.860 1.00 28.80 175 LYS A O 1
ATOM 1404 N N . GLU A 1 176 ? 5.816 0.097 -22.940 1.00 24.78 176 GLU A N 1
ATOM 1405 C CA . GLU A 1 176 ? 4.789 1.138 -22.849 1.00 22.25 176 GLU A CA 1
ATOM 1406 C C . GLU A 1 176 ? 5.079 2.199 -21.791 1.00 28.10 176 GLU A C 1
ATOM 1407 O O . GLU A 1 176 ? 4.364 3.189 -21.676 1.00 22.61 176 GLU A O 1
ATOM 1413 N N . ILE A 1 177 ? 6.133 1.998 -21.018 1.00 27.00 177 ILE A N 1
ATOM 1414 C CA . ILE A 1 177 ? 6.638 3.068 -20.164 1.00 26.48 177 ILE A CA 1
ATOM 1415 C C . ILE A 1 177 ? 6.845 4.351 -20.983 1.00 29.05 177 ILE A C 1
ATOM 1416 O O . ILE A 1 177 ? 6.707 5.460 -20.469 1.00 25.80 177 ILE A O 1
ATOM 1421 N N . ARG A 1 178 ? 7.140 4.199 -22.271 1.00 29.87 178 ARG A N 1
ATOM 1422 C CA . ARG A 1 178 ? 7.323 5.360 -23.142 1.00 25.14 178 ARG A CA 1
ATOM 1423 C C . ARG A 1 178 ? 6.137 6.340 -23.185 1.00 23.64 178 ARG A C 1
ATOM 1424 O O . ARG A 1 178 ? 6.320 7.517 -23.511 1.00 26.52 178 ARG A O 1
ATOM 1432 N N . ARG A 1 179 ? 4.928 5.864 -22.887 1.00 23.25 179 ARG A N 1
ATOM 1433 C CA . ARG A 1 179 ? 3.748 6.751 -22.893 1.00 24.72 179 ARG A CA 1
ATOM 1434 C C . ARG A 1 179 ? 3.710 7.736 -21.723 1.00 21.68 179 ARG A C 1
ATOM 1435 O O . ARG A 1 179 ? 2.996 8.735 -21.782 1.00 23.42 179 ARG A O 1
ATOM 1443 N N . ALA A 1 180 ? 4.463 7.455 -20.664 1.00 25.26 180 ALA A N 1
ATOM 1444 C CA . ALA A 1 180 ? 4.465 8.319 -19.489 1.00 26.38 180 ALA A CA 1
ATOM 1445 C C . ALA A 1 180 ? 5.064 9.696 -19.752 1.00 27.37 180 ALA A C 1
ATOM 1446 O O . ALA A 1 180 ? 6.052 9.819 -20.463 1.00 25.12 180 ALA A O 1
ATOM 1448 N N . ASP A 1 181 ? 4.467 10.729 -19.154 1.00 19.75 181 ASP A N 1
ATOM 1449 C CA . ASP A 1 181 ? 5.103 12.040 -19.097 1.00 29.06 181 ASP A CA 1
ATOM 1450 C C . ASP A 1 181 ? 5.994 12.141 -17.879 1.00 28.25 181 ASP A C 1
ATOM 1451 O O . ASP A 1 181 ? 6.954 12.913 -17.854 1.00 27.34 181 ASP A O 1
ATOM 1456 N N . ALA A 1 182 ? 5.637 11.394 -16.840 1.00 24.22 182 ALA A N 1
ATOM 1457 C CA . ALA A 1 182 ? 6.375 11.428 -15.584 1.00 21.93 182 ALA A CA 1
ATOM 1458 C C . ALA A 1 182 ? 6.306 10.043 -14.967 1.00 22.28 182 ALA A C 1
ATOM 1459 O O . ALA A 1 182 ? 5.283 9.354 -15.082 1.00 23.58 182 ALA A O 1
ATOM 1461 N N . LEU A 1 183 ? 7.397 9.631 -14.331 1.00 21.41 183 LEU A N 1
ATOM 1462 C CA . LEU A 1 183 ? 7.436 8.364 -13.606 1.00 27.62 183 LEU A CA 1
ATOM 1463 C C . LEU A 1 183 ? 7.499 8.591 -12.104 1.00 29.34 183 LEU A C 1
ATOM 1464 O O . LEU A 1 183 ? 8.243 9.442 -11.625 1.00 26.99 183 LEU A O 1
ATOM 1469 N N . VAL A 1 184 ? 6.732 7.800 -11.369 1.00 22.36 184 VAL A N 1
ATOM 1470 C CA . VAL A 1 184 ? 6.798 7.807 -9.916 1.00 25.91 184 VAL A CA 1
ATOM 1471 C C . VAL A 1 184 ? 7.264 6.427 -9.503 1.00 30.34 184 VAL A C 1
ATOM 1472 O O . VAL A 1 184 ? 6.590 5.431 -9.787 1.00 25.80 184 VAL A O 1
ATOM 1476 N N . LEU A 1 185 ? 8.434 6.373 -8.870 1.00 27.14 185 LEU A N 1
ATOM 1477 C CA . LEU A 1 185 ? 9.053 5.110 -8.493 1.00 27.30 185 LEU A CA 1
ATOM 1478 C C . LEU A 1 185 ? 8.645 4.787 -7.068 1.00 31.69 185 LEU A C 1
ATOM 1479 O O . LEU A 1 185 ? 9.125 5.406 -6.122 1.00 29.32 185 LEU A O 1
ATOM 1484 N N . THR A 1 186 ? 7.759 3.810 -6.926 1.00 26.78 186 THR A N 1
ATOM 1485 C CA . THR A 1 186 ? 7.075 3.555 -5.657 1.00 25.64 186 THR A CA 1
ATOM 1486 C C . THR A 1 186 ? 7.709 2.471 -4.771 1.00 27.46 186 THR A C 1
ATOM 1487 O O . THR A 1 186 ? 8.630 1.746 -5.179 1.00 25.80 186 THR A O 1
ATOM 1491 N N . TYR A 1 187 ? 7.177 2.367 -3.555 1.00 26.75 187 TYR A N 1
ATOM 1492 C CA . TYR A 1 187 ? 7.641 1.421 -2.536 1.00 31.05 187 TYR A CA 1
ATOM 1493 C C . TYR A 1 187 ? 9.117 1.585 -2.194 1.00 29.92 187 TYR A C 1
ATOM 1494 O O . TYR A 1 187 ? 9.798 0.615 -1.856 1.00 33.13 187 TYR A O 1
ATOM 1503 N N . GLN A 1 188 ? 9.604 2.823 -2.256 1.00 29.45 188 GLN A N 1
ATOM 1504 C CA . GLN A 1 188 ? 11.008 3.099 -1.950 1.00 34.18 188 GLN A CA 1
ATOM 1505 C C . GLN A 1 188 ? 11.325 2.757 -0.500 1.00 37.84 188 GLN A C 1
ATOM 1506 O O . GLN A 1 188 ? 12.480 2.473 -0.159 1.00 30.45 188 GLN A O 1
ATOM 1512 N N . GLU A 1 189 ? 10.299 2.791 0.347 1.00 30.19 189 GLU A N 1
ATOM 1513 C CA . GLU A 1 189 ? 10.485 2.553 1.779 1.00 38.78 189 GLU A CA 1
ATOM 1514 C C . GLU A 1 189 ? 10.802 1.091 2.094 1.00 42.09 189 GLU A C 1
ATOM 1515 O O . GLU A 1 189 ? 11.231 0.772 3.199 1.00 38.92 189 GLU A O 1
ATOM 1521 N N . VAL A 1 190 ? 10.609 0.203 1.123 1.00 41.39 190 VAL A N 1
ATOM 1522 C CA . VAL A 1 190 ? 10.897 -1.218 1.341 1.00 46.79 190 VAL A CA 1
ATOM 1523 C C . VAL A 1 190 ? 11.627 -1.926 0.202 1.00 46.09 190 VAL A C 1
ATOM 1524 O O . VAL A 1 190 ? 12.266 -2.952 0.420 1.00 41.09 190 VAL A O 1
ATOM 1528 N N . GLU A 1 191 ? 11.522 -1.389 -1.012 1.00 36.06 191 GLU A N 1
ATOM 1529 C CA . GLU A 1 191 ? 12.262 -1.930 -2.148 1.00 45.22 191 GLU A CA 1
ATOM 1530 C C . GLU A 1 191 ? 12.788 -0.763 -2.960 1.00 44.79 191 GLU A C 1
ATOM 1531 O O . GLU A 1 191 ? 12.327 -0.520 -4.081 1.00 38.51 191 GLU A O 1
A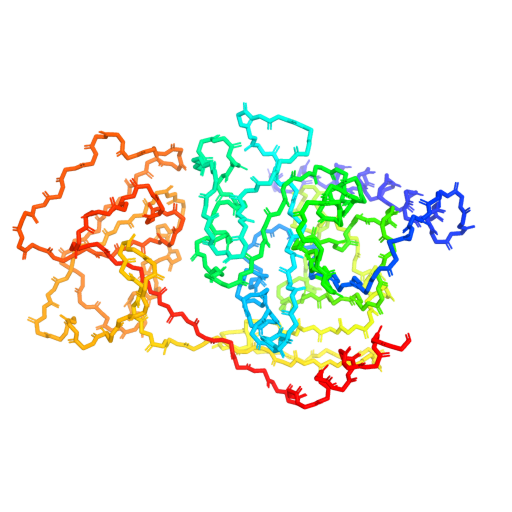TOM 1537 N N . PRO A 1 192 ? 13.770 -0.043 -2.408 1.00 43.80 192 PRO A N 1
ATOM 1538 C CA . PRO A 1 192 ? 14.295 1.157 -3.060 1.00 40.10 192 PRO A CA 1
ATOM 1539 C C . PRO A 1 192 ? 14.932 0.789 -4.383 1.00 41.28 192 PRO A C 1
ATOM 1540 O O . PRO A 1 192 ? 15.535 -0.280 -4.490 1.00 42.61 192 PRO A O 1
ATOM 1544 N N . PHE A 1 193 ? 14.820 1.665 -5.371 1.00 35.62 193 PHE A N 1
ATOM 1545 C CA . PHE A 1 193 ? 15.478 1.421 -6.648 1.00 43.27 193 PHE A CA 1
ATOM 1546 C C . PHE A 1 193 ? 15.590 2.689 -7.461 1.00 40.29 193 PHE A C 1
ATOM 1547 O O . PHE A 1 193 ? 14.911 3.673 -7.189 1.00 40.56 193 PHE A O 1
ATOM 1555 N N . GLU A 1 194 ? 16.441 2.642 -8.478 1.00 37.19 194 GLU A N 1
ATOM 1556 C CA . GLU A 1 194 ? 16.600 3.745 -9.409 1.00 44.43 194 GLU A CA 1
ATOM 1557 C C . GLU A 1 194 ? 16.159 3.273 -10.783 1.00 45.01 194 GLU A C 1
ATOM 1558 O O . GLU A 1 194 ? 16.246 2.089 -11.104 1.00 46.45 194 GLU A O 1
ATOM 1564 N N . PHE A 1 195 ? 15.689 4.200 -11.602 1.00 37.86 195 PHE A N 1
ATOM 1565 C CA . PHE A 1 195 ? 15.307 3.856 -12.959 1.00 36.23 195 PHE A CA 1
ATOM 1566 C C . PHE A 1 195 ? 15.380 5.092 -13.835 1.00 42.62 195 PHE A C 1
ATOM 1567 O O . PHE A 1 195 ? 14.561 6.004 -13.707 1.00 45.83 195 PHE A O 1
ATOM 1575 N N . PHE A 1 196 ? 16.368 5.119 -14.723 1.00 39.66 196 PHE A N 1
ATOM 1576 C CA . PHE A 1 196 ? 16.583 6.277 -15.581 1.00 46.97 196 PHE A CA 1
ATOM 1577 C C . PHE A 1 196 ? 16.025 6.079 -16.985 1.00 51.42 196 PHE A C 1
ATOM 1578 O O . PHE A 1 196 ? 16.343 5.100 -17.669 1.00 47.17 196 PHE A O 1
ATOM 1586 N N . THR A 1 197 ? 15.200 7.030 -17.407 1.00 43.00 197 THR A N 1
ATOM 1587 C CA . THR A 1 197 ? 14.581 7.000 -18.719 1.00 43.28 197 THR A CA 1
ATOM 1588 C C . THR A 1 197 ? 14.763 8.327 -19.440 1.00 41.99 197 THR A C 1
ATOM 1589 O O . THR A 1 197 ? 14.440 8.446 -20.621 1.00 48.88 197 THR A O 1
ATOM 1593 N N . GLY A 1 198 ? 15.248 9.334 -18.723 1.00 38.82 198 GLY A N 1
ATOM 1594 C CA . GLY A 1 198 ? 15.269 10.684 -19.256 1.00 47.06 198 GLY A CA 1
ATOM 1595 C C . GLY A 1 198 ? 14.004 11.469 -18.933 1.00 39.15 198 GLY A C 1
ATOM 1596 O O . GLY A 1 198 ? 13.990 12.699 -19.025 1.00 43.41 198 GLY A O 1
ATOM 1597 N N . LYS A 1 199 ? 12.937 10.774 -18.547 1.00 33.73 199 LYS A N 1
ATOM 1598 C CA . LYS A 1 199 ? 11.698 11.455 -18.158 1.00 33.87 199 LYS A CA 1
ATOM 1599 C C . LYS A 1 199 ? 11.774 12.009 -16.732 1.00 27.89 199 LYS A C 1
ATOM 1600 O O . LYS A 1 199 ? 12.498 11.472 -15.895 1.00 29.96 199 LYS A O 1
ATOM 1606 N N . PRO A 1 200 ? 10.995 13.065 -16.445 1.00 30.38 200 PRO A N 1
ATOM 1607 C CA . PRO A 1 200 ? 10.877 13.540 -15.061 1.00 31.46 200 PRO A CA 1
ATOM 1608 C C . PRO A 1 200 ? 10.495 12.368 -14.166 1.00 34.49 200 PRO A C 1
ATOM 1609 O O . PRO A 1 200 ? 9.518 11.670 -14.435 1.00 30.07 200 PRO A O 1
ATOM 1613 N N . THR A 1 201 ? 11.259 12.162 -13.103 1.00 30.36 201 THR A N 1
ATOM 1614 C CA . THR A 1 201 ? 11.134 10.957 -12.299 1.00 33.96 201 THR A CA 1
ATOM 1615 C C . THR A 1 201 ? 11.170 11.324 -10.818 1.00 29.59 201 THR A C 1
ATOM 1616 O O . THR A 1 201 ? 11.994 12.134 -10.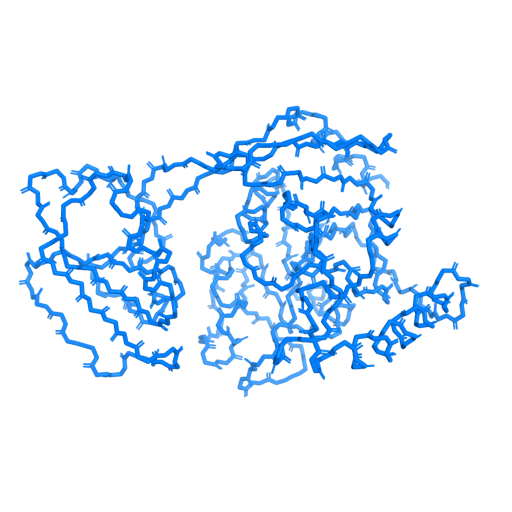402 1.00 27.24 201 THR A O 1
ATOM 1620 N N . PHE A 1 202 ? 10.275 10.722 -10.041 1.00 24.56 202 PHE A N 1
ATOM 1621 C CA . PHE A 1 202 ? 10.067 11.088 -8.638 1.00 29.15 202 PHE A CA 1
ATOM 1622 C C . PHE A 1 202 ? 9.949 9.865 -7.744 1.00 30.76 202 PHE A C 1
ATOM 1623 O O . PHE A 1 202 ? 9.027 9.065 -7.891 1.00 27.73 202 PHE A O 1
ATOM 1631 N N . LYS A 1 203 ? 10.864 9.732 -6.800 1.00 27.67 203 LYS A N 1
ATOM 1632 C CA . LYS A 1 203 ? 10.803 8.619 -5.868 1.00 27.59 203 LYS A CA 1
ATOM 1633 C C . LYS A 1 203 ? 9.720 8.861 -4.839 1.00 28.25 203 LYS A C 1
ATOM 1634 O O . LYS A 1 203 ? 9.591 9.967 -4.302 1.00 27.14 203 LYS A O 1
ATOM 1640 N N . MET A 1 204 ? 8.959 7.816 -4.543 1.00 28.33 204 MET A N 1
ATOM 1641 C CA . MET A 1 204 ? 7.850 7.932 -3.607 1.00 22.82 204 MET A CA 1
ATOM 1642 C C . MET A 1 204 ? 8.035 7.001 -2.425 1.00 30.07 204 MET A C 1
ATOM 1643 O O . MET A 1 204 ? 8.263 5.802 -2.600 1.00 28.46 204 MET A O 1
ATOM 1648 N N . PHE A 1 205 ? 7.939 7.572 -1.230 1.00 23.62 205 PHE A N 1
ATOM 1649 C CA . PHE A 1 205 ? 8.069 6.832 0.023 1.00 26.32 205 PHE A CA 1
ATOM 1650 C C . PHE A 1 205 ? 6.722 6.958 0.695 1.00 29.39 205 PHE A C 1
ATOM 1651 O O . PHE A 1 205 ? 6.054 7.972 0.535 1.00 26.60 205 PHE A O 1
ATOM 1659 N N . ARG A 1 206 ? 6.304 5.931 1.427 1.00 26.33 206 ARG A N 1
ATOM 1660 C CA . ARG A 1 206 ? 5.114 6.064 2.254 1.00 26.82 206 ARG A CA 1
ATOM 1661 C C . ARG A 1 206 ? 5.502 5.792 3.680 1.00 28.14 206 ARG A C 1
ATOM 1662 O O . ARG A 1 206 ? 6.167 4.803 3.969 1.00 32.32 206 ARG A O 1
ATOM 1670 N N . GLU A 1 207 ? 5.105 6.689 4.567 1.00 24.97 207 GLU A N 1
ATOM 1671 C CA . GLU A 1 207 ? 5.500 6.614 5.955 1.00 28.27 207 GLU A CA 1
ATOM 1672 C C . GLU A 1 207 ? 4.280 6.726 6.872 1.00 35.75 207 GLU A C 1
ATOM 1673 O O . GLU A 1 207 ? 3.355 7.490 6.600 1.00 31.04 207 GLU A O 1
ATOM 1679 N N . PHE A 1 208 ? 4.289 5.951 7.953 1.00 30.14 208 PHE A N 1
ATOM 1680 C CA . PHE A 1 208 ? 3.156 5.886 8.872 1.00 34.09 208 PHE A CA 1
ATOM 1681 C C . PHE A 1 208 ? 2.901 7.236 9.519 1.00 42.80 208 PHE A C 1
ATOM 1682 O O . PHE A 1 208 ? 3.796 7.822 10.122 1.00 36.85 208 PHE A O 1
ATOM 1690 N N . CYS A 1 209 ? 1.669 7.718 9.402 1.00 36.02 209 CYS A N 1
ATOM 1691 C CA . CYS A 1 209 ? 1.293 9.025 9.926 1.00 42.22 209 CYS A CA 1
ATOM 1692 C C . CYS A 1 209 ? 0.481 8.934 11.212 1.00 47.25 209 CYS A C 1
ATOM 1693 O O . CYS A 1 209 ? 0.869 9.468 12.257 1.00 44.43 209 CYS A O 1
ATOM 1696 N N . CYS A 1 210 ? -0.654 8.248 11.125 1.00 46.25 210 CYS A N 1
ATOM 1697 C CA . CYS A 1 210 ? -1.652 8.277 12.182 1.00 40.07 210 CYS A CA 1
ATOM 1698 C C . CYS A 1 210 ? -2.746 7.291 11.815 1.00 38.66 210 CYS A C 1
ATOM 1699 O O . CYS A 1 210 ? -2.579 6.484 10.901 1.00 38.34 210 CYS A O 1
ATOM 1702 N N . LEU A 1 211 ? -3.869 7.365 12.523 1.00 36.99 211 LEU A N 1
ATOM 1703 C CA . LEU A 1 211 ? -5.002 6.487 12.245 1.00 29.99 211 LEU A CA 1
ATOM 1704 C C . LEU A 1 211 ? -6.136 7.172 11.487 1.00 38.53 211 LEU A C 1
ATOM 1705 O O . LEU A 1 211 ? -6.257 8.400 11.492 1.00 39.26 211 LEU A O 1
ATOM 1710 N N . LEU A 1 212 ? -6.956 6.370 10.818 1.00 32.75 212 LEU A N 1
ATOM 1711 C CA . LEU A 1 212 ? -8.234 6.843 10.312 1.00 29.53 212 LEU A CA 1
ATOM 1712 C C . LEU A 1 212 ? -9.319 6.231 11.185 1.00 36.76 212 LEU A C 1
ATOM 1713 O O . LEU A 1 212 ? -9.324 5.013 11.388 1.00 33.87 212 LEU A O 1
ATOM 1718 N N . ASN A 1 213 ? -10.228 7.052 11.705 1.00 28.72 213 ASN A N 1
ATOM 1719 C CA . ASN A 1 213 ? -11.374 6.500 12.419 1.00 28.81 213 ASN A CA 1
ATOM 1720 C C . ASN A 1 213 ? -12.455 6.047 11.430 1.00 28.93 213 ASN A C 1
ATOM 1721 O O . ASN A 1 213 ? -12.244 6.084 10.218 1.00 32.58 213 ASN A O 1
ATOM 1726 N N . SER A 1 214 ? -13.590 5.587 11.944 1.00 38.16 214 SER A N 1
ATOM 1727 C CA . SER A 1 214 ? -14.631 5.028 11.082 1.00 40.97 214 SER A CA 1
ATOM 1728 C C . SER A 1 214 ? -15.374 6.105 10.282 1.00 45.87 214 SER A C 1
ATOM 1729 O O . SER A 1 214 ? -16.073 5.792 9.320 1.00 44.35 214 SER A O 1
ATOM 1732 N N . ASP A 1 215 ? -15.224 7.365 10.686 1.00 39.48 215 ASP A N 1
ATOM 1733 C CA . ASP A 1 215 ? -15.724 8.493 9.890 1.00 43.84 215 ASP A CA 1
ATOM 1734 C C . ASP A 1 215 ? -14.672 8.982 8.894 1.00 44.05 215 ASP A C 1
ATOM 1735 O O . ASP A 1 215 ? -14.818 10.037 8.271 1.00 42.14 215 ASP A O 1
ATOM 1740 N N . PHE A 1 216 ? -13.613 8.196 8.741 1.00 43.83 216 PHE A N 1
ATOM 1741 C CA . PHE A 1 216 ? -12.506 8.544 7.854 1.00 35.16 216 PHE A CA 1
ATOM 1742 C C . PHE A 1 216 ? -11.844 9.897 8.155 1.00 32.36 216 PHE A C 1
ATOM 1743 O O . PHE A 1 216 ? -11.366 10.597 7.252 1.00 35.68 216 PHE A O 1
ATOM 1751 N N . GLU A 1 217 ? -11.796 10.223 9.441 1.00 34.61 217 GLU A N 1
ATOM 1752 C CA . GLU A 1 217 ? -11.089 11.393 9.947 1.00 39.77 217 GLU A CA 1
ATOM 1753 C C . GLU A 1 217 ? -9.746 10.969 10.542 1.00 40.69 217 GLU A C 1
ATOM 1754 O O . GLU A 1 217 ? -9.640 9.918 11.179 1.00 41.15 217 GLU A O 1
ATOM 1760 N N . GLU A 1 218 ? -8.721 11.788 10.336 1.00 37.73 218 GLU A N 1
ATOM 1761 C CA . GLU A 1 218 ? -7.398 11.511 10.895 1.00 39.24 218 GLU A CA 1
ATOM 1762 C C . GLU A 1 218 ? -7.349 11.694 12.398 1.00 42.34 218 GLU A C 1
ATOM 1763 O O . GLU A 1 218 ? -7.794 12.713 12.924 1.00 54.24 218 GLU A O 1
ATOM 1769 N N . VAL A 1 219 ? -6.817 10.691 13.090 1.00 37.73 219 VAL A N 1
ATOM 1770 C CA . VAL A 1 219 ? -6.646 10.761 14.536 1.00 42.60 219 VAL A CA 1
ATOM 1771 C C . VAL A 1 219 ? -5.284 10.207 14.936 1.00 47.13 219 VAL A C 1
ATOM 1772 O O . VAL A 1 219 ? -4.763 9.304 14.286 1.00 48.65 219 VAL A O 1
ATOM 1776 N N . PRO A 1 220 ? -4.693 10.765 16.001 1.00 52.55 220 PRO A N 1
ATOM 1777 C CA . PRO A 1 220 ? -3.370 10.347 16.473 1.00 53.86 220 PRO A CA 1
ATOM 1778 C C . PRO A 1 220 ? -3.314 8.861 16.782 1.00 59.19 220 PRO A C 1
ATOM 1779 O O . PRO A 1 220 ? -4.291 8.288 17.263 1.00 55.73 220 PRO A O 1
ATOM 1783 N N . PHE A 1 221 ? -2.172 8.242 16.512 1.00 51.78 221 PHE A N 1
ATOM 1784 C CA . PHE A 1 221 ? -1.990 6.846 16.874 1.00 59.62 221 PHE A CA 1
ATOM 1785 C C . PHE A 1 221 ? -1.666 6.718 18.357 1.00 56.12 221 PHE A C 1
ATOM 1786 O O . PHE A 1 221 ? -1.429 5.619 18.851 1.00 46.74 221 PHE A O 1
ATOM 1794 N N . ASP A 1 222 ? -1.646 7.848 19.059 1.00 61.83 222 ASP A N 1
ATOM 1795 C CA . ASP A 1 222 ? -1.379 7.859 20.496 1.00 69.41 222 ASP A CA 1
ATOM 1796 C C . ASP A 1 222 ? -2.368 6.972 21.238 1.00 66.76 222 ASP A C 1
ATOM 1797 O O . ASP A 1 222 ? -2.013 6.316 22.218 1.00 63.33 222 ASP A O 1
ATOM 1802 N N . ILE A 1 223 ? -3.609 6.956 20.758 1.00 63.01 223 ILE A N 1
ATOM 1803 C CA . ILE A 1 223 ? -4.683 6.190 21.387 1.00 61.71 223 ILE A CA 1
ATOM 1804 C C . ILE A 1 223 ? -4.335 4.706 21.553 1.00 59.30 223 ILE A C 1
ATOM 1805 O O . ILE A 1 223 ? -4.967 3.992 22.333 1.00 68.79 223 ILE A O 1
ATOM 1810 N N . LEU A 1 224 ? -3.314 4.252 20.833 1.00 54.05 224 LEU A N 1
ATOM 1811 C CA . LEU A 1 224 ? -2.913 2.851 20.866 1.00 61.74 224 LEU A CA 1
ATOM 1812 C C . LEU A 1 224 ? -1.911 2.533 21.968 1.00 80.97 224 LEU A C 1
ATOM 1813 O O . LEU A 1 224 ? -1.683 1.365 22.283 1.00 86.89 224 LEU A O 1
ATOM 1818 N N . LYS A 1 225 ? -1.304 3.564 22.546 1.00 87.72 225 LYS A N 1
ATOM 1819 C CA . LYS A 1 225 ? -0.306 3.354 23.588 1.00 94.25 225 LYS A CA 1
ATOM 1820 C C . LYS A 1 225 ? -0.936 2.704 24.820 1.00 92.84 225 LYS A C 1
ATOM 1821 O O . LYS A 1 225 ? -2.013 3.106 25.266 1.00 82.61 225 LYS A O 1
ATOM 1827 N N . GLU A 1 226 ? -0.257 1.688 25.349 1.00 97.25 226 GLU A N 1
ATOM 1828 C CA . GLU A 1 226 ? -0.713 0.956 26.532 1.00 104.41 226 GLU A CA 1
ATOM 1829 C C . GLU A 1 226 ? -2.024 0.210 26.264 1.00 91.83 226 GLU A C 1
ATOM 1830 O O . GLU A 1 226 ? -2.721 -0.193 27.199 1.00 94.01 226 GLU A O 1
ATOM 1836 N N . ARG A 1 227 ? -2.349 0.021 24.988 1.00 71.37 227 ARG A N 1
ATOM 1837 C CA . ARG A 1 227 ? -3.548 -0.715 24.606 1.00 55.17 227 ARG A CA 1
ATOM 1838 C C . ARG A 1 227 ? -3.091 -1.826 23.658 1.00 58.40 227 ARG A C 1
ATOM 1839 O O . ARG A 1 227 ? -2.237 -1.605 22.799 1.00 64.43 227 ARG A O 1
ATOM 1847 N N . GLU A 1 228 ? -3.645 -3.024 23.824 1.00 53.81 228 GLU A N 1
ATOM 1848 C CA . GLU A 1 228 ? -3.504 -4.066 22.811 1.00 57.60 228 GLU A CA 1
ATOM 1849 C C . GLU A 1 228 ? -4.745 -4.007 21.925 1.00 55.31 228 GLU A C 1
ATOM 1850 O O . GLU A 1 228 ? -5.830 -3.669 22.396 1.00 49.28 228 GLU A O 1
ATOM 1856 N N . VAL A 1 229 ? -4.596 -4.321 20.645 1.00 52.05 229 VAL A N 1
ATOM 1857 C CA . VAL A 1 229 ? -5.728 -4.219 19.734 1.00 41.04 229 VAL A CA 1
ATOM 1858 C C . VAL A 1 229 ? -6.135 -5.572 19.182 1.00 43.57 229 VAL A C 1
ATOM 1859 O O . VAL A 1 229 ? -5.370 -6.536 19.221 1.00 46.22 229 VAL A O 1
ATOM 1863 N N . ILE A 1 230 ? -7.355 -5.633 18.667 1.00 37.18 230 ILE A N 1
ATOM 1864 C CA . ILE A 1 230 ? -7.808 -6.777 17.897 1.00 37.82 230 ILE A CA 1
ATOM 1865 C C . ILE A 1 230 ? -7.787 -6.351 16.434 1.00 45.29 230 ILE A C 1
ATOM 1866 O O . ILE A 1 230 ? -8.437 -5.380 16.059 1.00 38.26 230 ILE A O 1
ATOM 1871 N N . ALA A 1 231 ? -7.022 -7.057 15.614 1.00 37.60 231 ALA A N 1
ATOM 1872 C CA . ALA A 1 231 ? -6.918 -6.708 14.203 1.00 39.91 231 ALA A CA 1
ATOM 1873 C C . ALA A 1 231 ? -7.644 -7.725 13.335 1.00 44.70 231 ALA A C 1
ATOM 1874 O O . ALA A 1 231 ? -7.769 -8.901 13.699 1.00 42.02 231 ALA A O 1
ATOM 1876 N N . PHE A 1 232 ? -8.118 -7.266 12.181 1.00 40.66 232 PHE A N 1
ATOM 1877 C CA . PHE A 1 232 ? -8.823 -8.134 11.254 1.00 39.94 232 PHE A CA 1
ATOM 1878 C C . PHE A 1 232 ? -8.792 -7.609 9.822 1.00 40.34 232 PHE A C 1
ATOM 1879 O O . PHE A 1 232 ? -8.629 -6.410 9.579 1.00 37.18 232 PHE A O 1
ATOM 1887 N N . SER A 1 233 ? -8.929 -8.524 8.874 1.00 39.43 233 SER A N 1
ATOM 1888 C CA . SER A 1 233 ? -8.823 -8.176 7.469 1.00 52.86 233 SER A CA 1
ATOM 1889 C C . SER A 1 233 ? -9.837 -8.963 6.659 1.00 61.92 233 SER A C 1
ATOM 1890 O O . SER A 1 233 ? -10.063 -10.149 6.908 1.00 54.99 233 SER A O 1
ATOM 1893 N N . GLY A 1 234 ? -10.448 -8.287 5.693 1.00 81.72 234 GLY A N 1
ATOM 1894 C CA . GLY A 1 234 ? -11.495 -8.873 4.883 1.00 98.38 234 GLY A CA 1
ATOM 1895 C C . GLY A 1 234 ? -11.005 -9.319 3.523 1.00 113.28 234 GLY A C 1
ATOM 1896 O O . GLY A 1 234 ? -11.716 -9.185 2.529 1.00 119.26 234 GLY A O 1
ATOM 1897 N N . LEU A 1 235 ? -9.778 -9.826 3.482 1.00 122.16 235 LEU A N 1
ATOM 1898 C CA . LEU A 1 235 ? -9.273 -10.564 2.324 1.00 130.92 235 LEU A CA 1
ATOM 1899 C C . LEU A 1 235 ? -7.851 -11.071 2.567 1.00 132.50 235 LEU A C 1
ATOM 1900 O O . LEU A 1 235 ? -7.450 -11.289 3.710 1.00 133.58 235 LEU A O 1
ATOM 1905 N N . GLY A 1 236 ? -7.096 -11.253 1.490 1.00 128.52 236 GLY A N 1
ATOM 1906 C CA . GLY A 1 236 ? -5.746 -11.775 1.585 1.00 124.19 236 GLY A CA 1
ATOM 1907 C C . GLY A 1 236 ? -4.763 -10.821 2.235 1.00 118.71 236 GLY A C 1
ATOM 1908 O O . GLY A 1 236 ? -3.593 -11.166 2.419 1.00 121.03 236 GLY A O 1
ATOM 1909 N N . ASP A 1 237 ? -5.227 -9.621 2.578 1.00 106.74 237 ASP A N 1
ATOM 1910 C CA . ASP A 1 237 ? -4.385 -8.659 3.282 1.00 93.19 237 ASP A CA 1
ATOM 1911 C C . ASP A 1 237 ? -3.898 -9.254 4.591 1.00 88.69 237 ASP A C 1
ATOM 1912 O O . ASP A 1 237 ? -3.025 -8.695 5.245 1.00 85.58 237 ASP A O 1
ATOM 1917 N N . ASN A 1 238 ? -4.486 -10.383 4.976 1.00 92.64 238 ASN A N 1
ATOM 1918 C CA . ASN A 1 238 ? -3.978 -11.180 6.085 1.00 97.83 238 ASN A CA 1
ATOM 1919 C C . ASN A 1 238 ? -2.467 -11.140 6.256 1.00 92.58 238 ASN A C 1
ATOM 1920 O O . ASN A 1 238 ? -1.957 -10.783 7.321 1.00 91.01 238 ASN A O 1
ATOM 1925 N N . GLY A 1 239 ? -1.758 -11.487 5.186 1.00 81.35 239 GLY A N 1
ATOM 1926 C CA . GLY A 1 239 ? -0.309 -11.526 5.209 1.00 76.50 239 GLY A CA 1
ATOM 1927 C C . GLY A 1 239 ? 0.250 -10.118 5.268 1.00 68.50 239 GLY A C 1
ATOM 1928 O O . GLY A 1 239 ? 1.057 -9.801 6.145 1.00 71.56 239 GLY A O 1
ATOM 1929 N N . GLN A 1 240 ? -0.173 -9.274 4.331 1.00 62.38 240 GLN A N 1
ATOM 1930 C CA . GLN A 1 240 ? 0.321 -7.902 4.242 1.00 68.77 240 GLN A CA 1
ATOM 1931 C C . GLN A 1 240 ? 0.027 -7.109 5.520 1.00 72.52 240 GLN A C 1
ATOM 1932 O O . GLN A 1 240 ? 0.938 -6.579 6.162 1.00 72.05 240 GLN A O 1
ATOM 1938 N N . PHE A 1 241 ? -1.252 -7.036 5.879 1.00 66.41 241 PHE A N 1
ATOM 1939 C CA . PHE A 1 241 ? -1.701 -6.321 7.072 1.00 57.66 241 PHE A CA 1
ATOM 1940 C C . PHE A 1 241 ? -0.950 -6.775 8.330 1.00 53.39 241 PHE A C 1
ATOM 1941 O O . PHE A 1 241 ? -0.466 -5.945 9.099 1.00 49.00 241 PHE A O 1
ATOM 1949 N N . ARG A 1 242 ? -0.850 -8.089 8.533 1.00 55.76 242 ARG A N 1
ATOM 1950 C CA . ARG A 1 242 ? -0.147 -8.635 9.695 1.00 63.53 242 ARG A CA 1
ATOM 1951 C C . ARG A 1 242 ? 1.300 -8.154 9.765 1.00 65.44 242 ARG A C 1
ATOM 1952 O O . ARG A 1 242 ? 1.795 -7.788 10.833 1.00 64.30 242 ARG A O 1
ATOM 1960 N N . LYS A 1 243 ? 1.974 -8.169 8.620 1.00 62.94 243 LYS A N 1
ATOM 1961 C CA . LYS A 1 243 ? 3.364 -7.741 8.541 1.00 73.38 243 LYS A CA 1
ATOM 1962 C C . LYS A 1 243 ? 3.510 -6.277 8.950 1.00 65.11 243 LYS A C 1
ATOM 1963 O O . LYS A 1 243 ? 4.337 -5.936 9.799 1.00 63.76 243 LYS A O 1
ATOM 1969 N N . VAL A 1 244 ? 2.696 -5.416 8.347 1.00 52.75 244 VAL A N 1
ATOM 1970 C CA . VAL A 1 244 ? 2.757 -3.986 8.616 1.00 44.89 244 VAL A CA 1
ATOM 1971 C C . VAL A 1 244 ? 2.543 -3.681 10.096 1.00 48.86 244 VAL A C 1
ATOM 1972 O O . VAL A 1 244 ? 3.262 -2.870 10.682 1.00 50.54 244 VAL A O 1
ATOM 1976 N N . LEU A 1 245 ? 1.547 -4.328 10.694 1.00 46.26 245 LEU A N 1
ATOM 1977 C CA . LEU A 1 245 ? 1.260 -4.144 12.112 1.00 52.50 245 LEU A CA 1
ATOM 1978 C C . LEU A 1 245 ? 2.472 -4.525 12.960 1.00 57.77 245 LEU A C 1
ATOM 1979 O O . LEU A 1 245 ? 2.816 -3.834 13.923 1.00 54.16 245 LEU A O 1
ATOM 1984 N N . LYS A 1 246 ? 3.113 -5.630 12.594 1.00 60.00 246 LYS A N 1
ATOM 1985 C CA . LYS A 1 246 ? 4.293 -6.111 13.306 1.00 70.42 246 LYS A CA 1
ATOM 1986 C C . LYS A 1 246 ? 5.457 -5.127 13.192 1.00 66.91 246 LYS A C 1
ATOM 1987 O O . LYS A 1 246 ? 6.068 -4.760 14.195 1.00 67.90 246 LYS A O 1
ATOM 1993 N N . ASN A 1 247 ? 5.752 -4.698 11.968 1.00 66.35 247 ASN A N 1
ATOM 1994 C CA . ASN A 1 247 ? 6.856 -3.770 11.730 1.00 71.70 247 ASN A CA 1
ATOM 1995 C C . ASN A 1 247 ? 6.668 -2.416 12.414 1.00 72.35 247 ASN A C 1
ATOM 1996 O O . ASN A 1 247 ? 7.641 -1.718 12.699 1.00 74.56 247 ASN A O 1
ATOM 2001 N N . LEU A 1 248 ? 5.417 -2.046 12.672 1.00 65.90 248 LEU A N 1
ATOM 2002 C CA . LEU A 1 248 ? 5.120 -0.780 13.333 1.00 63.11 248 LEU A CA 1
ATOM 2003 C C . LEU A 1 248 ? 5.224 -0.910 14.848 1.00 64.62 248 LEU A C 1
ATOM 2004 O O . LEU A 1 248 ? 5.254 0.090 15.565 1.00 72.05 248 LEU A O 1
ATOM 2009 N N . GLY A 1 249 ? 5.276 -2.148 15.330 1.00 66.03 249 GLY A N 1
ATOM 2010 C CA . GLY A 1 249 ? 5.394 -2.402 16.753 1.00 62.20 249 GLY A CA 1
ATOM 2011 C C . GLY A 1 249 ? 4.071 -2.301 17.485 1.00 62.46 249 GLY A C 1
ATOM 2012 O O . GLY A 1 249 ? 4.032 -2.160 18.706 1.00 62.37 249 GLY A O 1
ATOM 2013 N N . ILE A 1 250 ? 2.976 -2.367 16.737 1.00 63.11 250 ILE A N 1
ATOM 2014 C CA . ILE A 1 250 ? 1.651 -2.350 17.343 1.00 63.67 250 ILE A CA 1
ATOM 2015 C C . ILE A 1 250 ? 1.343 -3.706 17.982 1.00 59.60 250 ILE A C 1
ATOM 2016 O O . ILE A 1 250 ? 1.501 -4.751 17.346 1.00 51.70 250 ILE A O 1
ATOM 2021 N N . LYS A 1 251 ? 0.916 -3.690 19.243 1.00 57.66 251 LYS A N 1
ATOM 2022 C CA . LYS A 1 251 ? 0.632 -4.930 19.960 1.00 62.43 251 LYS A CA 1
ATOM 2023 C C . LYS A 1 251 ? -0.754 -5.486 19.638 1.00 64.10 251 LYS A C 1
ATOM 2024 O O . LYS A 1 251 ? -1.776 -4.899 20.000 1.00 62.20 251 LYS A O 1
ATOM 2030 N N . VAL A 1 252 ? -0.776 -6.630 18.964 1.00 62.16 252 VAL A N 1
ATOM 2031 C CA . VAL A 1 252 ? -2.022 -7.255 18.539 1.00 55.39 252 VAL A CA 1
ATOM 2032 C C . VAL A 1 252 ? -2.304 -8.505 19.364 1.00 64.00 252 VAL A C 1
ATOM 2033 O O . VAL A 1 252 ? -1.599 -9.509 19.244 1.00 61.47 252 VAL A O 1
ATOM 2037 N N . LYS A 1 253 ? -3.340 -8.437 20.197 1.00 57.83 253 LYS A N 1
ATOM 2038 C CA . LYS A 1 253 ? -3.699 -9.541 21.080 1.00 62.34 253 LYS A CA 1
ATOM 2039 C C . LYS A 1 253 ? -4.403 -10.648 20.306 1.00 62.64 253 LYS A C 1
ATOM 2040 O O . LYS A 1 253 ? -4.550 -11.766 20.799 1.00 59.19 253 LYS A O 1
ATOM 2046 N N . GLU A 1 254 ? -4.835 -10.338 19.088 1.00 58.92 254 GLU A N 1
ATOM 2047 C CA . GLU A 1 254 ? -5.658 -11.270 18.327 1.00 54.72 254 GLU A CA 1
ATOM 2048 C C . GLU A 1 254 ? -5.730 -10.810 16.873 1.00 59.31 254 GLU A C 1
ATOM 2049 O O . GLU A 1 254 ? -5.678 -9.611 16.592 1.00 54.90 254 GLU A O 1
ATOM 2055 N N . PHE A 1 255 ? -5.849 -11.766 15.955 1.00 56.33 255 PHE A N 1
ATOM 2056 C CA . PHE A 1 255 ? -6.012 -11.451 14.537 1.00 64.06 255 PHE A CA 1
ATOM 2057 C C . PHE A 1 255 ? -7.139 -12.336 14.018 1.00 66.37 255 PHE A C 1
ATOM 2058 O O . PHE A 1 255 ? -7.240 -13.506 14.391 1.00 63.13 255 PHE A O 1
ATOM 2066 N N . MET A 1 256 ? -7.986 -11.770 13.166 1.00 53.59 256 MET A N 1
ATOM 2067 C CA . MET A 1 256 ? -9.082 -12.510 12.553 1.00 54.56 256 MET A CA 1
ATOM 2068 C C . MET A 1 256 ? -9.059 -12.304 11.038 1.00 61.28 256 MET A C 1
ATOM 2069 O O . MET A 1 256 ? -8.958 -11.171 10.564 1.00 52.51 256 MET A O 1
ATOM 2074 N N . SER A 1 257 ? -9.143 -13.398 10.284 1.00 63.25 257 SER A N 1
ATOM 2075 C CA . SER A 1 257 ? -9.246 -13.324 8.827 1.00 62.65 257 SER A CA 1
ATOM 2076 C C . SER A 1 257 ? -10.657 -13.668 8.350 1.00 72.71 257 SER A C 1
ATOM 2077 O O . SER A 1 257 ? -11.213 -14.700 8.724 1.00 74.04 257 SER A O 1
ATOM 2080 N N . PHE A 1 258 ? -11.232 -12.797 7.526 1.00 75.13 258 PHE A N 1
ATOM 2081 C CA . PHE A 1 258 ? -12.579 -12.998 7.001 1.00 78.62 258 PHE A CA 1
ATOM 2082 C C . PHE A 1 258 ? -12.550 -13.274 5.496 1.00 88.09 258 PHE A C 1
ATOM 2083 O O . PHE A 1 258 ? -11.541 -13.014 4.836 1.00 87.34 258 PHE A O 1
ATOM 2091 N N . PRO A 1 259 ? -13.658 -13.812 4.953 1.00 97.77 259 PRO A N 1
ATOM 2092 C CA . PRO A 1 259 ? -13.815 -13.967 3.501 1.00 106.02 259 PRO A CA 1
ATOM 2093 C C . PRO A 1 259 ? -13.629 -12.631 2.780 1.00 114.83 259 PRO A C 1
ATOM 2094 O O . PRO A 1 259 ? -14.025 -11.586 3.298 1.00 114.42 259 PRO A O 1
ATOM 2098 N N . ASP A 1 260 ? -13.032 -12.674 1.594 1.00 123.25 260 ASP A N 1
ATOM 2099 C CA . ASP A 1 260 ? -12.649 -11.466 0.870 1.00 131.79 260 ASP A CA 1
ATOM 2100 C C . ASP A 1 260 ? -13.853 -10.689 0.329 1.00 140.64 260 ASP A C 1
ATOM 2101 O O . ASP A 1 260 ? -13.730 -9.526 -0.058 1.00 135.17 260 ASP A O 1
ATOM 2106 N N . HIS A 1 261 ? -15.012 -11.340 0.306 1.00 155.33 261 HIS A N 1
ATOM 2107 C CA . HIS A 1 261 ? -16.251 -10.721 -0.166 1.00 166.67 261 HIS A CA 1
ATOM 2108 C C . HIS A 1 261 ? -17.091 -10.201 1.001 1.00 160.66 261 HIS A C 1
ATOM 2109 O O . HIS A 1 261 ? -18.194 -9.689 0.808 1.00 165.20 261 HIS A O 1
ATOM 2116 N N . TYR A 1 262 ? -16.555 -10.335 2.210 1.00 147.81 262 TYR A N 1
ATOM 2117 C CA . TYR A 1 262 ? -17.290 -10.016 3.429 1.00 131.60 262 TYR A CA 1
ATOM 2118 C C . TYR A 1 262 ? -17.843 -8.592 3.443 1.00 122.62 262 TYR A C 1
ATOM 2119 O O . TYR A 1 262 ? -17.093 -7.615 3.354 1.00 119.66 262 TYR A O 1
ATOM 2128 N N . ASP A 1 263 ? -19.166 -8.491 3.549 1.00 115.99 263 ASP A N 1
ATOM 2129 C CA . ASP A 1 263 ? -19.846 -7.202 3.625 1.00 107.00 263 ASP A CA 1
ATOM 2130 C C . ASP A 1 263 ? -20.108 -6.799 5.079 1.00 98.81 263 ASP A C 1
ATOM 2131 O O . ASP A 1 263 ? -20.842 -5.848 5.349 1.00 98.78 263 ASP A O 1
ATOM 2136 N N . TYR A 1 264 ? -19.491 -7.530 6.004 1.00 85.99 264 TYR A N 1
ATOM 2137 C CA . TYR A 1 264 ? -19.595 -7.250 7.436 1.00 75.15 264 TYR A CA 1
ATOM 2138 C C . TYR A 1 264 ? -21.028 -7.051 7.912 1.00 83.58 264 TYR A C 1
ATOM 2139 O O . TYR A 1 264 ? -21.321 -6.133 8.678 1.00 79.76 264 TYR A O 1
ATOM 2148 N N . SER A 1 265 ? -21.914 -7.929 7.455 1.00 95.16 265 SER A N 1
ATOM 2149 C CA . SER A 1 265 ? -23.301 -7.918 7.894 1.00 101.76 265 SER A CA 1
ATOM 2150 C C . SER A 1 265 ? -23.423 -8.572 9.266 1.00 99.97 265 SER A C 1
ATOM 2151 O O . SER A 1 265 ? -24.319 -8.243 10.041 1.00 98.44 265 SER A O 1
ATOM 2154 N N . ASP A 1 266 ? -22.504 -9.489 9.562 1.00 100.28 266 ASP A N 1
ATOM 2155 C CA . ASP A 1 266 ? -22.524 -10.226 10.824 1.00 95.96 266 ASP A CA 1
ATOM 2156 C C . ASP A 1 266 ? -21.415 -9.813 11.792 1.00 81.79 266 ASP A C 1
ATOM 2157 O O . ASP A 1 266 ? -21.173 -10.500 12.786 1.00 81.25 266 ASP A O 1
ATOM 2162 N N . PHE A 1 267 ? -20.741 -8.700 11.512 1.00 68.68 267 PHE A N 1
ATOM 2163 C CA . PHE A 1 267 ? -19.660 -8.239 12.387 1.00 64.65 267 PHE A CA 1
ATOM 2164 C C . PHE A 1 267 ? -20.191 -7.679 13.714 1.00 61.51 267 PHE A C 1
ATOM 2165 O O . PHE A 1 267 ? -21.044 -6.783 13.725 1.00 51.84 267 PHE A O 1
ATOM 2173 N N . THR A 1 268 ? -19.686 -8.218 14.824 1.00 54.04 268 THR A N 1
ATOM 2174 C CA . THR A 1 268 ? -20.156 -7.838 16.156 1.00 44.09 268 THR A CA 1
ATOM 2175 C C . THR A 1 268 ? -18.992 -7.557 17.106 1.00 37.85 268 THR A C 1
ATOM 2176 O O . THR A 1 268 ? -18.512 -8.447 17.797 1.00 43.64 268 THR A O 1
ATOM 2180 N N . PRO A 1 269 ? -18.535 -6.303 17.137 1.00 32.33 269 PRO A N 1
ATOM 2181 C CA . PRO A 1 269 ? -17.410 -5.900 17.987 1.00 29.97 269 PRO A CA 1
ATOM 2182 C C . PRO A 1 269 ? -17.810 -5.740 19.457 1.00 28.32 269 PRO A C 1
ATOM 2183 O O . PRO A 1 269 ? -18.990 -5.567 19.775 1.00 28.15 269 PRO A O 1
ATOM 2187 N N . GLU A 1 270 ? -16.812 -5.812 20.330 1.00 32.03 270 GLU A N 1
ATOM 2188 C CA . GLU A 1 270 ? -17.008 -5.678 21.773 1.00 33.92 270 GLU A CA 1
ATOM 2189 C C . GLU A 1 270 ? -16.815 -4.234 22.212 1.00 28.01 270 GLU A C 1
ATOM 2190 O O . GLU A 1 270 ? -15.818 -3.605 21.869 1.00 28.96 270 GLU A O 1
ATOM 2196 N N . GLU A 1 271 ? -17.782 -3.715 22.957 1.00 30.67 271 GLU A N 1
ATOM 2197 C CA . GLU A 1 271 ? -17.671 -2.408 23.586 1.00 36.47 271 GLU A CA 1
ATOM 2198 C C . GLU A 1 271 ? -16.403 -2.372 24.424 1.00 34.11 271 GLU A C 1
ATOM 2199 O O . GLU A 1 271 ? -16.132 -3.298 25.200 1.00 38.31 271 GLU A O 1
ATOM 2205 N N . GLY A 1 272 ? -15.618 -1.312 24.271 1.00 43.80 272 GLY A N 1
ATOM 2206 C CA . GLY A 1 272 ? -14.442 -1.143 25.104 1.00 47.43 272 GLY A CA 1
ATOM 2207 C C . GLY A 1 272 ? -13.146 -1.662 24.506 1.00 56.70 272 GLY A C 1
ATOM 2208 O O . GLY A 1 272 ? -12.068 -1.396 25.040 1.00 58.94 272 GLY A O 1
ATOM 2209 N N . GLU A 1 273 ? -13.233 -2.408 23.409 1.00 39.95 273 GLU A N 1
ATOM 2210 C CA . GLU A 1 273 ? -12.019 -2.874 22.740 1.00 35.68 273 GLU A CA 1
ATOM 2211 C C . GLU A 1 273 ? -11.708 -1.966 21.555 1.00 28.95 273 GLU A C 1
ATOM 2212 O O . GLU A 1 273 ? -12.597 -1.289 21.028 1.00 31.71 273 GLU A O 1
ATOM 2218 N N . ILE A 1 274 ? -10.441 -1.953 21.148 1.00 29.83 274 ILE A N 1
ATOM 2219 C CA . ILE A 1 274 ? -10.014 -1.220 19.965 1.00 30.59 274 ILE A CA 1
ATOM 2220 C C . ILE A 1 274 ? -9.664 -2.179 18.841 1.00 30.79 274 ILE A C 1
ATOM 2221 O O . ILE A 1 274 ? -8.962 -3.161 19.056 1.00 39.58 274 ILE A O 1
ATOM 2226 N N . TYR A 1 275 ? -10.168 -1.886 17.644 1.00 33.28 275 TYR A N 1
ATOM 2227 C CA . TYR A 1 275 ? -9.924 -2.728 16.481 1.00 33.62 275 TYR A CA 1
ATOM 2228 C C . TYR A 1 275 ? -9.141 -1.974 15.419 1.00 33.70 275 TYR A C 1
ATOM 2229 O O . TYR A 1 275 ? -9.319 -0.765 15.231 1.00 29.48 275 TYR A O 1
ATOM 2238 N N . LEU A 1 276 ? -8.283 -2.710 14.723 1.00 30.53 276 LEU A N 1
ATOM 2239 C CA . LEU A 1 276 ? -7.598 -2.204 13.537 1.00 27.42 276 LEU A CA 1
ATOM 2240 C C . LEU A 1 276 ? -7.944 -3.082 12.352 1.00 34.29 276 LEU A C 1
ATOM 2241 O O . LEU A 1 276 ? -7.987 -4.305 12.470 1.00 38.29 276 LEU A O 1
ATOM 2246 N N . THR A 1 277 ? -8.203 -2.452 11.213 1.00 29.45 277 THR A N 1
ATOM 2247 C CA . THR A 1 277 ? -8.500 -3.179 9.990 1.0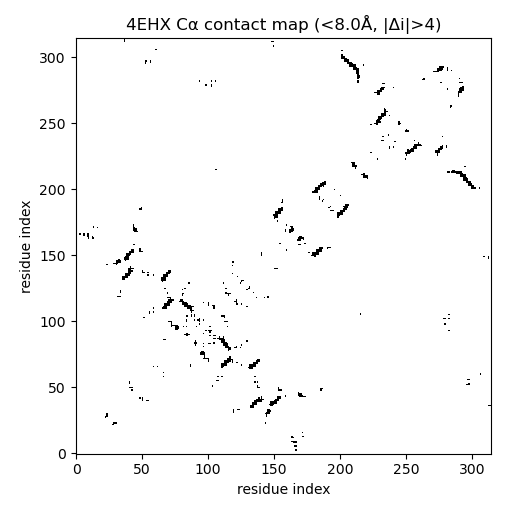0 29.73 277 THR A CA 1
ATOM 2248 C C . THR A 1 277 ? -8.011 -2.336 8.815 1.00 32.27 277 THR A C 1
ATOM 2249 O O . THR A 1 277 ? -7.327 -1.324 9.021 1.00 29.95 277 THR A O 1
ATOM 2253 N N . THR A 1 278 ? -8.331 -2.757 7.594 1.00 30.53 278 THR A N 1
ATOM 2254 C CA . THR A 1 278 ? -7.888 -2.028 6.402 1.00 27.89 278 THR A CA 1
ATOM 2255 C C . THR A 1 278 ? -8.928 -0.996 5.978 1.00 32.16 278 THR A C 1
ATOM 2256 O O . THR A 1 278 ? -10.102 -1.126 6.301 1.00 32.06 278 THR A O 1
ATOM 2260 N N . PRO A 1 279 ? -8.504 0.031 5.225 1.00 34.98 279 PRO A N 1
ATOM 2261 C CA . PRO A 1 279 ? -9.486 1.028 4.774 1.00 30.98 279 PRO A CA 1
ATOM 2262 C C . PRO A 1 279 ? -10.622 0.417 3.946 1.00 31.84 279 PRO A C 1
ATOM 2263 O O . PRO A 1 279 ? -11.770 0.853 4.068 1.00 33.90 279 PRO A O 1
ATOM 2267 N N . LYS A 1 280 ? -10.312 -0.580 3.124 1.00 29.74 280 LYS A N 1
ATOM 2268 C CA . LYS A 1 280 ? -11.336 -1.245 2.323 1.00 37.14 280 LYS A CA 1
ATOM 2269 C C . LYS A 1 280 ? -12.371 -1.950 3.197 1.00 38.28 280 LYS A C 1
ATOM 2270 O O . LYS A 1 280 ? -13.543 -2.044 2.832 1.00 40.48 280 LYS A O 1
ATOM 2276 N N . ASP A 1 281 ? -11.933 -2.468 4.340 1.00 29.93 281 ASP A N 1
ATOM 2277 C CA . ASP A 1 281 ? -12.866 -3.060 5.300 1.00 32.22 281 ASP A CA 1
ATOM 2278 C C . ASP A 1 281 ? -13.604 -1.974 6.079 1.00 35.84 281 ASP A C 1
ATOM 2279 O O . ASP A 1 281 ? -14.803 -2.075 6.356 1.00 35.94 281 ASP A O 1
ATOM 2284 N N . LEU A 1 282 ? -12.873 -0.923 6.419 1.00 30.35 282 LEU A N 1
ATOM 2285 C CA . LEU A 1 282 ? -13.401 0.117 7.287 1.00 32.95 282 LEU A CA 1
ATOM 2286 C C . LEU A 1 282 ? -14.637 0.791 6.695 1.00 33.07 282 LEU A C 1
ATOM 2287 O O . LEU A 1 282 ? -15.495 1.256 7.435 1.00 33.72 282 LEU A O 1
ATOM 2292 N N . ILE A 1 283 ? -14.737 0.847 5.366 1.00 30.72 283 ILE A N 1
ATOM 2293 C CA . ILE A 1 283 ? -15.863 1.549 4.746 1.00 35.34 283 ILE A CA 1
ATOM 2294 C C . ILE A 1 283 ? -17.193 0.879 5.088 1.00 46.11 283 ILE A C 1
ATOM 2295 O O . ILE A 1 283 ? -18.244 1.507 4.999 1.00 41.73 283 ILE A O 1
ATOM 2300 N N . LYS A 1 284 ? -17.136 -0.383 5.505 1.00 41.28 284 LYS A N 1
ATOM 2301 C CA . LYS A 1 284 ? -18.345 -1.149 5.793 1.00 42.06 284 LYS A CA 1
ATOM 2302 C C . LYS A 1 284 ? -18.685 -1.127 7.274 1.00 40.88 284 LYS A C 1
ATOM 2303 O O . LYS A 1 284 ? -19.663 -1.736 7.705 1.00 47.07 284 LYS A O 1
ATOM 2309 N N . LEU A 1 285 ? -17.876 -0.412 8.051 1.00 35.12 285 LEU A N 1
ATOM 2310 C CA . LEU A 1 285 ? -18.017 -0.391 9.501 1.00 34.19 285 LEU A CA 1
ATOM 2311 C C . LEU A 1 285 ? -18.108 1.027 10.050 1.00 37.78 285 LEU A C 1
ATOM 2312 O O . LEU A 1 285 ? -17.716 1.291 11.190 1.00 41.74 285 LEU A O 1
ATOM 2317 N N . GLN A 1 286 ? -18.625 1.948 9.249 1.00 37.74 286 GLN A N 1
ATOM 2318 C CA . GLN A 1 286 ? -18.715 3.329 9.709 1.00 39.55 286 GLN A CA 1
ATOM 2319 C C . GLN A 1 286 ? -19.701 3.436 10.861 1.00 42.93 286 GLN A C 1
ATOM 2320 O O . GLN A 1 286 ? -20.735 2.765 10.874 1.00 42.02 286 GLN A O 1
ATOM 2326 N N . GLY A 1 287 ? -19.383 4.269 11.841 1.00 48.47 287 GLY A N 1
ATOM 2327 C CA . GLY A 1 287 ? -20.249 4.371 13.000 1.00 64.21 287 GLY A CA 1
ATOM 2328 C C . GLY A 1 287 ? -19.713 3.585 14.178 1.00 64.61 287 GLY A C 1
ATOM 2329 O O . GLY A 1 287 ? -19.856 4.014 15.322 1.00 72.55 287 GLY A O 1
ATOM 2330 N N . TYR A 1 288 ? -19.101 2.432 13.912 1.00 43.64 288 TYR A N 1
ATOM 2331 C CA . TYR A 1 288 ? -18.348 1.756 14.963 1.00 38.32 288 TYR A CA 1
ATOM 2332 C C . TYR A 1 288 ? -17.157 2.640 15.287 1.00 35.92 288 TYR A C 1
ATOM 2333 O O . TYR A 1 288 ? -16.206 2.736 14.516 1.00 40.82 288 TYR A O 1
ATOM 2342 N N . GLU A 1 289 ? -17.218 3.297 16.429 1.00 32.50 289 GLU A N 1
ATOM 2343 C CA . GLU A 1 289 ? -16.245 4.318 16.745 1.00 43.90 289 GLU A CA 1
ATOM 2344 C C . GLU A 1 289 ? -15.009 3.754 17.422 1.00 44.44 289 GLU A C 1
ATOM 2345 O O . GLU A 1 289 ? -14.098 4.496 17.777 1.00 47.39 289 GLU A O 1
ATOM 2351 N N . ASN A 1 290 ? -14.967 2.435 17.585 1.00 36.41 290 ASN A N 1
ATOM 2352 C CA . ASN A 1 290 ? -13.780 1.805 18.152 1.00 31.94 290 ASN A CA 1
ATOM 2353 C C . ASN A 1 290 ? -12.961 1.032 17.107 1.00 36.89 290 ASN A C 1
ATOM 2354 O O . ASN A 1 290 ? -12.110 0.224 17.462 1.00 30.53 290 ASN A O 1
ATOM 2359 N N . VAL A 1 291 ? -13.207 1.316 15.826 1.00 31.19 291 VAL A N 1
ATOM 2360 C CA . VAL A 1 291 ? -12.563 0.613 14.711 1.00 26.02 291 VAL A CA 1
ATOM 2361 C C . VAL A 1 291 ? -11.795 1.606 13.846 1.00 33.06 291 VAL A C 1
ATOM 2362 O O . VAL A 1 291 ? -12.361 2.609 13.423 1.00 31.83 291 VAL A O 1
ATOM 2366 N N . PHE A 1 292 ? -10.517 1.317 13.588 1.00 27.80 292 PHE A N 1
ATOM 2367 C CA . PHE A 1 292 ? -9.612 2.243 12.906 1.00 29.06 292 PHE A CA 1
ATOM 2368 C C . PHE A 1 292 ? -8.798 1.553 11.815 1.00 33.44 292 PHE A C 1
ATOM 2369 O O . PHE A 1 292 ? -8.661 0.327 11.807 1.00 29.94 292 PHE A O 1
ATOM 2377 N N . ALA A 1 293 ? -8.249 2.356 10.905 1.00 30.84 293 ALA A N 1
ATOM 2378 C CA . ALA A 1 293 ? -7.288 1.883 9.912 1.00 27.06 293 ALA A CA 1
ATOM 2379 C C . ALA A 1 293 ? -5.981 2.661 10.066 1.00 33.25 293 ALA A C 1
ATOM 2380 O O . ALA A 1 293 ? -5.947 3.710 10.698 1.00 30.12 293 ALA A O 1
ATOM 2382 N N . LEU A 1 294 ? -4.900 2.136 9.508 1.00 32.33 294 LEU A N 1
ATOM 2383 C CA . LEU A 1 294 ? -3.639 2.846 9.541 1.00 31.13 294 LEU A CA 1
ATOM 2384 C C . LEU A 1 294 ? -3.624 3.906 8.439 1.00 29.50 294 LEU A C 1
ATOM 2385 O O . LEU A 1 294 ? -4.177 3.708 7.354 1.00 28.19 294 LEU A O 1
ATOM 2390 N N . ASN A 1 295 ? -2.995 5.038 8.722 1.00 32.63 295 ASN A N 1
ATOM 2391 C CA . ASN A 1 295 ? -2.904 6.104 7.735 1.00 35.52 295 ASN A CA 1
ATOM 2392 C C . ASN A 1 295 ? -1.451 6.401 7.418 1.00 38.09 295 ASN A C 1
ATOM 2393 O O . ASN A 1 295 ? -0.659 6.721 8.306 1.00 32.33 295 ASN A O 1
ATOM 2398 N N . PHE A 1 296 ? -1.105 6.264 6.147 1.00 35.69 296 PHE A N 1
ATOM 2399 C CA . PHE A 1 296 ? 0.229 6.572 5.668 1.00 44.80 296 PHE A CA 1
ATOM 2400 C C . PHE A 1 296 ? 0.195 7.847 4.835 1.00 48.91 296 PHE A C 1
ATOM 2401 O O . PHE A 1 296 ? -0.840 8.201 4.275 1.00 51.17 296 PHE A O 1
ATOM 2409 N N . LYS A 1 297 ? 1.320 8.550 4.778 1.00 40.61 297 LYS A N 1
ATOM 2410 C CA . LYS A 1 297 ? 1.414 9.755 3.968 1.00 38.97 297 LYS A CA 1
ATOM 2411 C C . LYS A 1 297 ? 2.484 9.536 2.918 1.00 38.06 297 LYS A C 1
ATOM 2412 O O . LYS A 1 297 ? 3.452 8.816 3.165 1.00 26.50 297 LYS A O 1
ATOM 2418 N N . VAL A 1 298 ? 2.291 10.128 1.741 1.00 31.25 298 VAL A N 1
ATOM 2419 C CA . VAL A 1 298 ? 3.279 10.045 0.678 1.00 31.44 298 VAL A CA 1
ATOM 2420 C C . VAL A 1 298 ? 4.333 11.109 0.900 1.00 27.64 298 VAL A C 1
ATOM 2421 O O . VAL A 1 298 ? 4.021 12.261 1.196 1.00 30.03 298 VAL A O 1
ATOM 2425 N N . LYS A 1 299 ? 5.588 10.714 0.763 1.00 31.71 299 LYS A N 1
ATOM 2426 C CA . LYS A 1 299 ? 6.678 11.665 0.749 1.00 30.01 299 LYS A CA 1
ATOM 2427 C C . LYS A 1 299 ? 7.321 11.503 -0.610 1.00 27.24 299 LYS A C 1
ATOM 2428 O O . LYS A 1 299 ? 7.804 10.419 -0.940 1.00 27.98 299 LYS A O 1
ATOM 2434 N N . LEU A 1 300 ? 7.329 12.573 -1.390 1.00 22.00 300 LEU A N 1
ATOM 2435 C CA . LEU A 1 300 ? 7.841 12.501 -2.757 1.00 23.06 300 LEU A CA 1
ATOM 2436 C C . LEU A 1 300 ? 9.091 13.348 -2.931 1.00 27.68 300 LEU A C 1
ATOM 2437 O O . LEU A 1 300 ? 9.084 14.525 -2.603 1.00 29.15 300 LEU A O 1
ATOM 2442 N N . GLU A 1 301 ? 10.153 12.769 -3.482 1.00 31.88 301 GLU A N 1
ATOM 2443 C CA . GLU A 1 301 ? 11.353 13.541 -3.782 1.00 30.32 301 GLU A CA 1
ATOM 2444 C C . GLU A 1 301 ? 11.112 14.540 -4.925 1.00 33.21 301 GLU A C 1
ATOM 2445 O O . GLU A 1 301 ? 10.355 14.254 -5.851 1.00 33.75 301 GLU A O 1
ATOM 2451 N N . ARG A 1 302 ? 11.749 15.706 -4.844 1.00 27.92 302 ARG A N 1
ATOM 2452 C CA . ARG A 1 302 ? 11.674 16.734 -5.902 1.00 35.37 302 ARG A CA 1
ATOM 2453 C C . ARG A 1 302 ? 10.237 17.182 -6.128 1.00 30.98 302 ARG A C 1
ATOM 2454 O O . ARG A 1 302 ? 9.824 17.447 -7.250 1.00 30.57 302 ARG A O 1
ATOM 2462 N N . GLU A 1 303 ? 9.467 17.227 -5.047 1.00 27.62 303 GLU A N 1
ATOM 2463 C CA . GLU A 1 303 ? 8.059 17.597 -5.112 1.00 29.00 303 GLU A CA 1
ATOM 2464 C C . GLU A 1 303 ? 7.799 18.905 -5.890 1.00 28.88 303 GLU A C 1
ATOM 2465 O O . GLU A 1 303 ? 6.830 19.013 -6.660 1.00 27.66 303 GLU A O 1
ATOM 2471 N N . GLU A 1 304 ? 8.665 19.891 -5.712 1.00 27.51 304 GLU A N 1
ATOM 2472 C CA . GLU A 1 304 ? 8.480 21.156 -6.413 1.00 30.59 304 GLU A CA 1
ATOM 2473 C C . GLU A 1 304 ? 8.573 21.020 -7.936 1.00 30.37 304 GLU A C 1
ATOM 2474 O O . GLU A 1 304 ? 7.940 21.787 -8.657 1.00 27.90 304 GLU A O 1
ATOM 2480 N N . LYS A 1 305 ? 9.357 20.059 -8.422 1.00 28.82 305 LYS A N 1
ATOM 2481 C CA . LYS A 1 305 ? 9.410 19.805 -9.860 1.00 28.38 305 LYS A CA 1
ATOM 2482 C C . LYS A 1 305 ? 8.094 19.208 -10.359 1.00 26.01 305 LYS A C 1
ATOM 2483 O O . LYS A 1 305 ? 7.646 19.513 -11.464 1.00 27.51 305 LYS A O 1
ATOM 2489 N N . LEU A 1 306 ? 7.482 18.346 -9.559 1.00 25.13 306 LEU A N 1
ATOM 2490 C CA . LEU A 1 306 ? 6.180 17.810 -9.940 1.00 26.50 306 LEU A CA 1
ATOM 2491 C C . LEU A 1 306 ? 5.127 18.918 -9.938 1.00 28.36 306 LEU A C 1
ATOM 2492 O O . LEU A 1 306 ? 4.297 18.997 -10.854 1.00 26.57 306 LEU A O 1
ATOM 2497 N N . LYS A 1 307 ? 5.192 19.801 -8.938 1.00 25.72 307 LYS A N 1
ATOM 2498 C CA . LYS A 1 307 ? 4.251 20.916 -8.843 1.00 24.84 307 LYS A CA 1
ATOM 2499 C C . LYS A 1 307 ? 4.358 21.785 -10.086 1.00 26.61 307 LYS A C 1
ATOM 2500 O O . LYS A 1 307 ? 3.354 22.274 -10.603 1.00 26.48 307 LYS A O 1
ATOM 2506 N N . LYS A 1 308 ? 5.581 21.992 -10.560 1.00 26.74 308 LYS A N 1
ATOM 2507 C CA . LYS A 1 308 ? 5.785 22.787 -11.769 1.00 29.93 308 LYS A CA 1
ATOM 2508 C C . LYS A 1 308 ? 5.162 22.134 -12.996 1.00 29.16 308 LYS A C 1
ATOM 2509 O O . LYS A 1 308 ? 4.561 22.826 -13.819 1.00 26.20 308 LYS A O 1
ATOM 2515 N N . LEU A 1 309 ? 5.300 20.814 -13.129 1.00 25.79 309 LEU A N 1
ATOM 2516 C CA . LEU A 1 309 ? 4.692 20.117 -14.265 1.00 29.09 309 LEU A CA 1
ATOM 2517 C C . LEU A 1 309 ? 3.185 20.277 -14.214 1.00 28.32 309 LEU A C 1
ATOM 2518 O O . LEU A 1 309 ? 2.536 20.456 -15.238 1.00 28.31 309 LEU A O 1
ATOM 2523 N N . ILE A 1 310 ? 2.631 20.203 -13.011 1.00 23.38 310 ILE A N 1
ATOM 2524 C CA . ILE A 1 310 ? 1.185 20.278 -12.852 1.00 25.37 310 ILE A CA 1
ATOM 2525 C C . ILE A 1 310 ? 0.676 21.667 -13.205 1.00 24.10 310 ILE A C 1
ATOM 2526 O O . ILE A 1 310 ? -0.270 21.816 -13.976 1.00 28.15 310 ILE A O 1
ATOM 2531 N N . TYR A 1 311 ? 1.327 22.676 -12.642 1.00 25.80 311 TYR A N 1
ATOM 2532 C CA . TYR A 1 311 ? 1.014 24.074 -12.911 1.00 26.17 311 TYR A CA 1
ATOM 2533 C C . TYR A 1 311 ? 0.947 24.380 -14.411 1.00 29.59 311 TYR A C 1
ATOM 2534 O O . TYR A 1 311 ? 0.022 25.060 -14.877 1.00 26.08 311 TYR A O 1
ATOM 2543 N N . ARG A 1 312 ? 1.909 23.868 -15.174 1.00 24.58 312 ARG A N 1
ATOM 2544 C CA . ARG A 1 312 ? 1.981 24.196 -16.601 1.00 26.92 312 ARG A CA 1
ATOM 2545 C C . ARG A 1 312 ? 0.836 23.651 -17.463 1.00 27.94 312 ARG A C 1
ATOM 2546 O O . ARG A 1 312 ? 0.607 24.160 -18.564 1.00 25.76 312 ARG A O 1
ATOM 2554 N N . ILE A 1 313 ? 0.105 22.648 -16.979 1.00 33.10 313 ILE A N 1
ATOM 2555 C CA . ILE A 1 313 ? -1.021 22.111 -17.758 1.00 28.57 313 ILE A CA 1
ATOM 2556 C C . ILE A 1 313 ? -2.273 22.995 -17.694 1.00 27.31 313 ILE A C 1
ATOM 2557 O O . ILE A 1 313 ? -3.236 22.764 -18.417 1.00 28.08 313 ILE A O 1
ATOM 2562 N N . PHE A 1 314 ? -2.260 24.009 -16.832 1.00 27.23 314 PHE A N 1
ATOM 2563 C CA . PHE A 1 314 ? -3.379 24.957 -16.764 1.00 29.41 314 PHE A CA 1
ATOM 2564 C C . PHE A 1 314 ? -3.296 26.133 -17.747 1.00 43.82 314 PHE A C 1
ATOM 2565 O O . PHE A 1 314 ? -4.041 27.112 -17.634 1.00 42.16 314 PHE A O 1
ATOM 2573 N N . TYR A 1 315 ? -2.392 26.039 -18.708 1.00 35.54 315 TYR A N 1
ATOM 2574 C CA . TYR A 1 315 ? -2.339 27.036 -19.766 1.00 37.15 315 TYR A CA 1
ATOM 2575 C C . TYR A 1 315 ? -2.852 26.411 -21.053 1.00 34.34 315 TYR A C 1
ATOM 2576 O O . TYR A 1 315 ? -2.850 25.187 -21.190 1.00 45.64 315 TYR A O 1
#

Foldseek 3Di:
DPLVVWVVVQVVLQVVQVVVVVCLVVVVAAADEDPAAEAEEAEFFPDDFCLLQVVLVVVVLVVVWAEEEEEAQPDAPDAAKAWQAQQQRGPDACNHSPLVQNLSSLQGRGYTYMHHNLSVSNSVVCCVPRVTRYYYYRHCQSVRSYDHLAYEYEDEPVNVVFGGPPSTTGVHDPVSVVVHQEYEYEPCVPRNDDDDDPHHYKYKHKAFDAKQFLSRDGDHNVVQPPAAAAEEEQDPCVVVVVVVCVVVVRHHPYYYYHHNVDLCPPPDDDPPGAYEYDSSNSSSVRPPGRYIYIDIHMDMPPVVVVSVSVVVSRD

B-factor: mean 44.44, std 26.32, range [13.62, 204.24]

InterPro domains:
  IPR003758 Tetraacyldisaccharide 4'-kinase [MF_00409] (1-314)
  IPR003758 Tetraacyldisaccharide 4'-kinase [PF02606] (4-312)
  IPR003758 Tetraacyldisaccharide 4'-kinase [PTHR42724] (3-313)
  IPR003758 Tetraacyldisaccharide 4'-kinase [TIGR00682] (9-315)
  IPR027417 P-loop containing nucleoside triphosphate hydrolase [SSF52540] (36-167)

Solvent-accessible surface area: 16189 Å² total; per-residue (Å²): 235,130,157,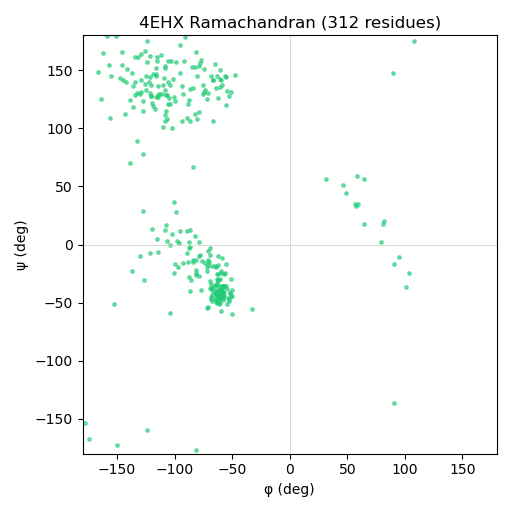64,68,55,46,84,116,7,127,99,61,59,133,101,22,38,135,85,2,53,41,19,67,146,63,142,72,151,80,49,117,1,102,28,23,1,0,0,0,0,7,0,4,63,55,48,21,7,37,44,18,0,0,47,25,0,6,90,38,10,160,129,80,108,4,0,0,2,4,95,3,165,128,46,152,32,190,36,46,27,36,0,0,72,52,16,94,46,117,26,49,54,82,61,0,4,22,69,0,14,28,4,1,42,22,8,83,150,10,0,0,0,0,5,85,22,14,38,116,0,0,82,43,0,43,128,121,6,68,6,68,0,0,0,0,4,40,0,1,36,28,31,72,0,61,28,46,6,8,0,0,1,0,30,80,102,2,52,139,27,90,16,48,55,7,10,47,4,52,3,13,54,99,1,15,135,34,3,64,0,0,0,2,1,48,3,76,98,68,88,19,131,54,186,50,58,59,52,31,1,43,0,55,56,85,57,48,11,0,10,24,1,76,18,100,99,29,80,102,96,85,17,146,152,96,89,0,8,0,0,0,6,49,62,43,58,44,132,15,127,114,48,3,158,102,62,58,28,148,54,99,82,39,64,71,40,92,101,158,47,80,14,87,115,21,119,22,102,181,58,40,13,7,0,0,12,41,73,7,0,0,32,4,61,45,90,136,32,0,16,0,17,6,62,69,17,108,18,80,127,64,139,98,0,92,100,56,7,122,140,25,58,198

Organism: Aquifex aeolicus (strain VF5) (NCBI:txid224324)

Nearest PDB structures (foldseek):
  4itm-assembly1_A  TM=9.931E-01  e=4.174E-63  Aquifex aeolicus VF5
  5l3r-assembly1_A  TM=5.555E-01  e=1.490E-02  Arabidopsis thaliana
  6frk-assembly1_x  TM=5.059E-01  e=1.406E-02  Canis lupus familiaris
  6so5-assembly1_B  TM=3.132E-01  e=2.758E-01  Homo sapiens
  4uy5-assembly1_A  TM=3.529E-01  e=3.812E+00  Mycolicibacterium smegmatis